Protein AF-A0A8S0QCI9-F1 (afdb_monomer_lite)

Foldseek 3Di:
DDDPVVVVVVVVVVLVVLVVVLVVVVVVVVVVVVVPPPDDVVVVVVSCVVSVVSVVVNVVVVVVVLLVVLPDPDPPQPPDVDLDLVLLVVLLVVLVVCLVVVDPQQPPCSVLSVLLSVLLVLLSVLCVVVVVDSVLSSLSNSLSVVSVCQVVVSDHNVSCVSNSVVSSVSSVVSSVVSVVVVVVVVVVVVD

Sequence (191 aa):
MPLQTTTEVEETAKAMADIKALVHEIGSFLVFTKNDQVPESGIVDLALSKLLPKFELLKSRIKEHCITVSKMPIDMARKTGVVSLFIVDIVLVDLMDLINKKSDRILGLNDQIVMLHEELFLLGSSVTSIAMQQELIIKTRDIAFEVEFVFNSFPPIWYLALRLPLLVEKIQHITMAVKEMKNDIDVAGLR

Secondary structure (DSSP, 8-state):
---SHHHHHHHHHHHHHHHHHHHHHHHHHHHHHTTS----HHHHHHHHHHHHHHHHHHHHHHHHHHHHHHHS--------S---SHHHHHHHHHHHHHHHTT-GGGTT-HHHHHHHHHHHHHHHHHHHTTTT-HHHHHHHHHHHHHHHHHHHT---HHHHHHHHHHHHHHHHHHHHHHHHHHHHHHHHTT-

Organism: NCBI:txid158383

Radius of gyration: 23.28 Å; chains: 1; bounding box: 50×28×80 Å

pLDDT: mean 75.89, std 14.64, range [35.12, 96.56]

Structure (mmCIF, N/CA/C/O backbone):
data_AF-A0A8S0QCI9-F1
#
_entry.id   AF-A0A8S0QCI9-F1
#
loop_
_atom_site.group_PDB
_atom_site.id
_atom_site.type_symbol
_atom_site.label_atom_id
_atom_site.label_alt_id
_atom_site.label_comp_id
_atom_site.label_asym_id
_atom_site.label_entity_id
_atom_site.label_seq_id
_atom_site.pdbx_PDB_ins_code
_atom_site.Cartn_x
_atom_site.Cartn_y
_atom_site.Cartn_z
_atom_site.occupancy
_atom_site.B_iso_or_equiv
_atom_site.auth_seq_id
_atom_site.auth_comp_id
_atom_site.auth_asym_id
_atom_site.auth_atom_id
_atom_site.pdbx_PDB_model_num
ATOM 1 N N . MET A 1 1 ? 26.824 13.853 8.794 1.00 35.12 1 MET A N 1
ATOM 2 C CA . MET A 1 1 ? 25.974 14.499 9.816 1.00 35.12 1 MET A CA 1
ATOM 3 C C . MET A 1 1 ? 24.809 13.570 10.135 1.00 35.12 1 MET A C 1
ATOM 5 O O . MET A 1 1 ? 23.996 13.379 9.242 1.00 35.12 1 MET A O 1
ATOM 9 N N . PRO A 1 2 ? 24.729 12.965 11.333 1.00 39.69 2 PRO A N 1
ATOM 10 C CA . PRO A 1 2 ? 23.517 12.291 11.791 1.00 39.69 2 PRO A CA 1
ATOM 11 C C . PRO A 1 2 ? 23.028 12.916 13.109 1.00 39.69 2 PRO A C 1
ATOM 13 O O . PRO A 1 2 ? 23.697 12.813 14.132 1.00 39.69 2 PRO A O 1
ATOM 16 N N . LEU A 1 3 ? 21.884 13.599 13.081 1.00 41.25 3 LEU A N 1
ATOM 17 C CA . LEU A 1 3 ? 21.232 14.148 14.285 1.00 41.25 3 LEU A CA 1
ATOM 18 C C . LEU A 1 3 ? 19.697 14.007 14.252 1.00 41.25 3 LEU A C 1
ATOM 20 O O . LEU A 1 3 ? 19.031 14.468 15.168 1.00 41.25 3 LEU A O 1
ATOM 24 N N . GLN A 1 4 ? 19.134 13.357 13.223 1.00 48.28 4 GLN A N 1
ATOM 25 C CA . GLN A 1 4 ? 17.681 13.189 13.056 1.00 48.28 4 GLN A CA 1
ATOM 26 C C . GLN A 1 4 ? 17.131 11.862 13.612 1.00 48.28 4 GLN A C 1
ATOM 28 O O . GLN A 1 4 ? 15.950 11.781 13.920 1.00 48.28 4 GLN A O 1
ATOM 33 N N . THR A 1 5 ? 17.963 10.836 13.818 1.00 48.41 5 THR A N 1
ATOM 34 C CA . THR A 1 5 ? 17.519 9.497 14.260 1.00 48.41 5 THR A CA 1
ATOM 35 C C . THR A 1 5 ? 17.177 9.393 15.748 1.00 48.41 5 THR A C 1
ATOM 37 O O . THR A 1 5 ? 16.450 8.488 16.146 1.00 48.41 5 THR A O 1
ATOM 40 N N . THR A 1 6 ? 17.684 10.290 16.593 1.00 53.78 6 THR A N 1
ATOM 41 C CA . THR A 1 6 ? 17.445 10.256 18.047 1.00 53.78 6 THR A CA 1
ATOM 42 C C . THR A 1 6 ? 16.045 10.728 18.430 1.00 53.78 6 THR A C 1
ATOM 44 O O . THR A 1 6 ? 15.453 10.183 19.356 1.00 53.78 6 THR A O 1
ATOM 47 N N . THR A 1 7 ? 15.495 11.692 17.694 1.00 56.81 7 THR A N 1
ATOM 48 C CA . THR A 1 7 ? 14.231 12.357 18.037 1.00 56.81 7 THR A CA 1
ATOM 49 C C . THR A 1 7 ? 13.017 11.480 17.720 1.00 56.81 7 THR A C 1
ATOM 51 O O . THR A 1 7 ? 12.094 11.387 18.521 1.00 56.81 7 THR A O 1
ATOM 54 N N . GLU A 1 8 ? 13.047 10.750 16.603 1.00 54.22 8 GLU A N 1
ATOM 55 C CA . GLU A 1 8 ? 11.952 9.858 16.189 1.00 54.22 8 GLU A CA 1
ATOM 56 C C . GLU A 1 8 ? 11.805 8.639 17.109 1.00 54.22 8 GLU A C 1
ATOM 58 O O . GLU A 1 8 ? 10.692 8.219 17.440 1.00 54.22 8 GLU A O 1
ATOM 63 N N . VAL A 1 9 ? 12.927 8.081 17.574 1.00 62.25 9 VAL A N 1
ATOM 64 C CA . VAL A 1 9 ? 12.930 6.968 18.536 1.00 62.25 9 VAL A CA 1
ATOM 65 C C . VAL A 1 9 ? 12.365 7.424 19.883 1.00 62.25 9 VAL A C 1
ATOM 67 O O . VAL A 1 9 ? 11.583 6.697 20.497 1.00 62.25 9 VAL A O 1
ATOM 70 N N . GLU A 1 10 ? 12.699 8.642 20.317 1.00 62.28 10 GLU A N 1
ATOM 71 C CA . GLU A 1 10 ? 12.149 9.253 21.532 1.00 62.28 10 GLU A CA 1
ATOM 72 C C . GLU A 1 10 ? 10.642 9.512 21.430 1.00 62.28 10 GLU A C 1
ATOM 74 O O . GLU A 1 10 ? 9.892 9.179 22.351 1.00 62.28 10 GLU A O 1
ATOM 79 N N . GLU A 1 11 ? 10.172 10.050 20.304 1.00 60.59 11 GLU A N 1
ATOM 80 C CA . GLU A 1 11 ? 8.747 10.305 20.070 1.00 60.59 11 GLU A CA 1
ATOM 81 C C . GLU A 1 11 ? 7.933 9.008 20.025 1.00 60.59 11 GLU A C 1
ATOM 83 O O . GLU A 1 11 ? 6.859 8.919 20.628 1.00 60.59 11 GLU A O 1
ATOM 88 N N . THR A 1 12 ? 8.476 7.968 19.391 1.00 57.19 12 THR A N 1
ATOM 89 C CA . THR A 1 12 ? 7.843 6.645 19.320 1.00 57.19 12 THR A CA 1
ATOM 90 C C . THR A 1 12 ? 7.802 5.976 20.697 1.00 57.19 12 THR A C 1
ATOM 92 O O . THR A 1 12 ? 6.779 5.410 21.090 1.00 57.19 12 THR A O 1
ATOM 95 N N . ALA A 1 13 ? 8.882 6.082 21.478 1.00 67.12 13 ALA A N 1
ATOM 96 C CA . ALA A 1 13 ? 8.936 5.570 22.846 1.00 67.12 13 ALA A CA 1
ATOM 97 C C . ALA A 1 13 ? 7.929 6.284 23.760 1.00 67.12 13 ALA A C 1
ATOM 99 O O . ALA A 1 13 ? 7.245 5.636 24.558 1.00 67.12 13 ALA A O 1
ATOM 100 N N . LYS A 1 14 ? 7.787 7.603 23.602 1.00 70.75 14 LYS A N 1
ATOM 101 C CA . LYS A 1 14 ? 6.806 8.412 24.328 1.00 70.75 14 LYS A CA 1
ATOM 102 C C . LYS A 1 14 ? 5.371 8.032 23.962 1.00 70.75 14 LYS A C 1
ATOM 104 O O . LYS A 1 14 ? 4.563 7.802 24.856 1.00 70.75 14 LYS A O 1
ATOM 109 N N . ALA A 1 15 ? 5.065 7.880 22.673 1.00 62.25 15 ALA A N 1
ATOM 110 C CA . ALA A 1 15 ? 3.749 7.430 22.223 1.00 62.25 15 ALA A CA 1
ATOM 111 C C . ALA A 1 15 ? 3.408 6.026 22.759 1.00 62.25 15 ALA A C 1
ATOM 113 O O . ALA A 1 15 ? 2.296 5.790 23.230 1.00 62.25 15 ALA A O 1
ATOM 114 N N . MET A 1 16 ? 4.377 5.105 22.763 1.00 67.31 16 MET A N 1
ATOM 115 C CA . MET A 1 16 ? 4.212 3.759 23.320 1.00 67.31 16 MET A CA 1
ATOM 116 C C . MET A 1 16 ? 3.970 3.784 24.841 1.00 67.31 16 MET A C 1
ATOM 118 O O . MET A 1 16 ? 3.180 2.989 25.356 1.00 67.31 16 MET A O 1
ATOM 122 N N . ALA A 1 17 ? 4.630 4.688 25.570 1.00 72.62 17 ALA A N 1
ATOM 123 C CA . ALA A 1 17 ? 4.415 4.879 27.003 1.00 72.62 17 ALA A CA 1
ATOM 124 C C . ALA A 1 17 ? 3.011 5.433 27.301 1.00 72.62 17 ALA A C 1
ATOM 126 O O . ALA A 1 17 ? 2.322 4.895 28.170 1.00 72.62 17 ALA A O 1
ATOM 127 N N . ASP A 1 18 ? 2.558 6.427 26.530 1.00 68.50 18 ASP A N 1
ATOM 128 C CA . ASP A 1 18 ? 1.206 6.993 26.627 1.00 68.50 18 ASP A CA 1
ATOM 129 C C . ASP A 1 18 ? 0.133 5.918 26.357 1.00 68.50 18 ASP A C 1
ATOM 131 O O . ASP A 1 18 ? -0.846 5.806 27.098 1.00 68.50 18 ASP A O 1
ATOM 135 N N . ILE A 1 19 ? 0.345 5.061 25.347 1.00 68.50 19 ILE A N 1
ATOM 136 C CA . ILE A 1 19 ? -0.546 3.931 25.033 1.00 68.50 19 ILE A CA 1
ATOM 137 C C . ILE A 1 19 ? -0.591 2.928 26.190 1.00 68.50 19 ILE A C 1
ATOM 139 O O . ILE A 1 19 ? -1.675 2.517 26.604 1.00 68.50 19 ILE A O 1
ATOM 143 N N . LYS A 1 20 ? 0.566 2.537 26.743 1.00 67.81 20 LYS A N 1
ATOM 144 C CA . LYS A 1 20 ? 0.629 1.598 27.877 1.00 67.81 20 LYS A CA 1
ATOM 145 C C . LYS A 1 20 ? -0.086 2.140 29.112 1.00 67.81 20 LYS A C 1
ATOM 147 O O . LYS A 1 20 ? -0.806 1.386 29.766 1.00 67.81 20 LYS A O 1
ATOM 152 N N . ALA A 1 21 ? 0.086 3.425 29.415 1.00 73.25 21 ALA A N 1
ATOM 153 C CA . ALA A 1 21 ? -0.592 4.075 30.530 1.00 73.25 21 ALA A CA 1
ATOM 154 C C . ALA A 1 21 ? -2.117 4.066 30.343 1.00 73.25 21 ALA A C 1
ATOM 156 O O . ALA A 1 21 ? -2.847 3.715 31.270 1.00 73.25 21 ALA A O 1
ATOM 157 N N . LEU A 1 22 ? -2.595 4.363 29.130 1.00 67.94 22 LEU A N 1
ATOM 158 C CA . LEU A 1 22 ? -4.022 4.344 28.816 1.00 67.94 22 LEU A CA 1
ATOM 159 C C . LEU A 1 22 ? -4.612 2.928 28.908 1.00 67.94 22 LEU A C 1
ATOM 161 O O . LEU A 1 22 ? -5.661 2.740 29.515 1.00 67.94 22 LEU A O 1
ATOM 165 N N . VAL A 1 23 ? -3.930 1.917 28.358 1.00 69.75 23 VAL A N 1
ATOM 166 C CA . VAL A 1 23 ? -4.363 0.509 28.439 1.00 69.75 23 VAL A CA 1
ATOM 167 C C . VAL A 1 23 ? -4.453 0.042 29.890 1.00 69.75 23 VAL A C 1
ATOM 169 O O . VAL A 1 23 ? -5.400 -0.654 30.252 1.00 69.75 23 VAL A O 1
ATOM 172 N N . HIS A 1 24 ? -3.508 0.452 30.736 1.00 72.25 24 HIS A N 1
ATOM 173 C CA . HIS A 1 24 ? -3.545 0.156 32.165 1.00 72.25 24 HIS A CA 1
ATOM 174 C C . HIS A 1 24 ? -4.733 0.837 32.872 1.00 72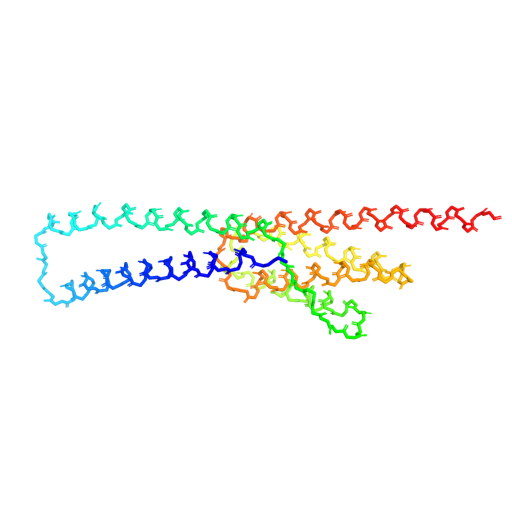.25 24 HIS A C 1
ATOM 176 O O . HIS A 1 24 ? -5.408 0.203 33.681 1.00 72.25 24 HIS A O 1
ATOM 182 N N . GLU A 1 25 ? -5.025 2.102 32.551 1.00 68.88 25 GLU A N 1
ATOM 183 C CA . GLU A 1 25 ? -6.178 2.848 33.088 1.00 68.88 25 GLU A CA 1
ATOM 184 C C . GLU A 1 25 ? -7.519 2.215 32.665 1.00 68.88 25 GLU A C 1
ATOM 186 O O . GLU A 1 25 ? -8.426 2.062 33.480 1.00 68.88 25 GLU A O 1
ATOM 191 N N . ILE A 1 26 ? -7.629 1.762 31.413 1.00 65.06 26 ILE A N 1
ATOM 192 C CA . ILE A 1 26 ? -8.810 1.044 30.904 1.00 65.06 26 ILE A CA 1
ATOM 193 C C . ILE A 1 26 ? -8.939 -0.331 31.566 1.00 65.06 26 ILE A C 1
ATOM 195 O O . ILE A 1 26 ? -10.030 -0.736 31.967 1.00 65.06 26 ILE A O 1
ATOM 199 N N . GLY A 1 27 ? -7.826 -1.057 31.686 1.00 62.56 27 GLY A N 1
ATOM 200 C CA . GLY A 1 27 ? -7.786 -2.372 32.315 1.00 62.56 27 GLY A CA 1
ATOM 201 C C . GLY A 1 27 ? -8.226 -2.321 33.776 1.00 62.56 27 GLY A C 1
ATOM 202 O O . GLY A 1 27 ? -9.010 -3.166 34.201 1.00 62.56 27 GLY A O 1
ATOM 203 N N . SER A 1 28 ? -7.798 -1.304 34.532 1.00 63.22 28 SER A N 1
ATOM 204 C CA . SER A 1 28 ? -8.229 -1.135 35.925 1.00 63.22 28 SER A CA 1
ATOM 205 C C . SER A 1 28 ? -9.724 -0.816 36.033 1.00 63.22 28 SER A C 1
ATOM 207 O O . SER A 1 28 ? -10.398 -1.363 36.904 1.00 63.22 28 SER A O 1
ATOM 209 N N . PHE A 1 29 ? -10.265 -0.021 35.103 1.00 59.47 29 PHE A N 1
ATOM 210 C CA . PHE A 1 29 ? -11.694 0.281 35.025 1.00 59.47 29 PHE A CA 1
ATOM 211 C C . PHE A 1 29 ? -12.542 -0.967 34.722 1.00 59.47 29 PHE A C 1
ATOM 213 O O . PHE A 1 29 ? -13.554 -1.202 35.379 1.00 59.47 29 PHE A O 1
ATOM 220 N N . LEU A 1 30 ? -12.103 -1.815 33.785 1.00 57.88 30 LEU A N 1
ATOM 221 C CA . LEU A 1 30 ? -12.788 -3.066 33.422 1.00 57.88 30 LEU A CA 1
ATOM 222 C C . LEU A 1 30 ? -12.700 -4.145 34.513 1.00 57.88 30 LEU A C 1
ATOM 224 O O . LEU A 1 30 ? -13.614 -4.951 34.668 1.00 57.88 30 LEU A O 1
ATOM 228 N N . VAL A 1 31 ? -11.610 -4.179 35.285 1.00 56.75 31 VAL A N 1
ATOM 229 C CA . VAL A 1 31 ? -11.503 -5.062 36.459 1.00 56.75 31 VAL A CA 1
ATOM 230 C C . VAL A 1 31 ? -12.468 -4.613 37.562 1.00 56.75 31 VAL A C 1
ATOM 232 O O . VAL A 1 31 ? -13.029 -5.459 38.256 1.00 56.75 31 VAL A O 1
ATOM 235 N N . PHE A 1 32 ? -12.723 -3.306 37.684 1.00 49.62 32 PHE A N 1
ATOM 236 C CA . PHE A 1 32 ? -13.661 -2.748 38.660 1.00 49.62 32 PHE A CA 1
ATOM 237 C C . PHE A 1 32 ? -15.118 -3.150 38.377 1.00 49.62 32 PHE A C 1
ATOM 239 O O . PHE A 1 32 ? -15.859 -3.462 39.305 1.00 49.62 32 PHE A O 1
ATOM 246 N N . THR A 1 33 ? -15.521 -3.226 37.104 1.00 51.88 33 THR A N 1
ATOM 247 C CA . THR A 1 33 ? -16.886 -3.625 36.709 1.00 51.88 33 THR A CA 1
ATOM 248 C C . THR A 1 33 ? -17.149 -5.130 36.814 1.00 51.88 33 THR A C 1
ATOM 250 O O . THR A 1 33 ? -18.305 -5.542 36.819 1.00 51.88 33 THR A O 1
ATOM 253 N N . LYS A 1 34 ? -16.101 -5.962 36.918 1.00 48.81 34 LYS A N 1
ATOM 254 C CA . LYS A 1 34 ? -16.208 -7.430 37.004 1.00 48.81 34 LYS A CA 1
ATOM 255 C C . LYS A 1 34 ? -16.544 -7.947 38.413 1.00 48.81 34 LYS A C 1
ATOM 257 O O . LYS A 1 34 ? -16.972 -9.086 38.544 1.00 48.81 34 LYS A O 1
ATOM 262 N N . ASN A 1 35 ? -16.361 -7.134 39.456 1.00 54.25 35 ASN A N 1
ATOM 263 C CA . ASN A 1 35 ? -16.594 -7.522 40.856 1.00 54.25 35 ASN A CA 1
ATOM 264 C C . ASN A 1 35 ? -18.019 -7.198 41.367 1.00 54.25 35 ASN A C 1
ATOM 266 O O . ASN A 1 35 ? -18.197 -6.969 42.561 1.00 54.25 35 ASN A O 1
ATOM 270 N N . ASP A 1 36 ? -19.025 -7.167 40.484 1.00 47.66 36 ASP A N 1
ATOM 271 C CA . ASP A 1 36 ? -20.470 -7.046 40.783 1.00 47.66 36 ASP A CA 1
ATOM 272 C C . ASP A 1 36 ? -20.941 -5.845 41.634 1.00 47.66 36 ASP A C 1
ATOM 274 O O . ASP A 1 36 ? -22.134 -5.704 41.910 1.00 47.66 36 ASP A O 1
ATOM 278 N N . GLN A 1 37 ? -20.067 -4.906 41.994 1.00 53.03 37 GLN A N 1
ATOM 279 C CA . GLN A 1 37 ? -20.490 -3.607 42.511 1.00 53.03 37 GLN A CA 1
ATOM 280 C C . GLN A 1 37 ? -20.796 -2.695 41.328 1.00 53.03 37 GLN A C 1
ATOM 282 O O . GLN A 1 37 ? -19.900 -2.046 40.794 1.00 53.03 37 GLN A O 1
ATOM 287 N N . VAL A 1 38 ? -22.063 -2.668 40.904 1.00 51.62 38 VAL A N 1
ATOM 288 C CA . VAL A 1 38 ? -22.565 -1.660 39.960 1.00 51.62 38 VAL A CA 1
ATOM 289 C C . VAL A 1 38 ? -22.270 -0.289 40.578 1.00 51.62 38 VAL A C 1
ATOM 291 O O . VAL A 1 38 ? -22.883 0.051 41.593 1.00 51.62 38 VAL A O 1
ATOM 294 N N . PRO A 1 39 ? -21.319 0.494 40.041 1.00 54.41 39 PRO A N 1
ATOM 295 C CA . PRO A 1 39 ? -21.073 1.827 40.561 1.00 54.41 39 PRO A CA 1
ATOM 296 C C . PRO A 1 39 ? -22.325 2.661 40.278 1.00 54.41 39 PRO A C 1
ATOM 298 O O . PRO A 1 39 ? -22.977 2.451 39.252 1.00 54.41 39 PRO A O 1
ATOM 301 N N . GLU A 1 40 ? -22.672 3.604 41.158 1.00 60.03 40 GLU A N 1
ATOM 302 C CA . GLU A 1 40 ? -23.715 4.595 40.859 1.00 60.03 40 GLU A CA 1
ATOM 303 C C . GLU A 1 40 ? -23.499 5.134 39.436 1.00 60.03 40 GLU A C 1
ATOM 305 O O . GLU A 1 40 ? -22.362 5.470 39.088 1.00 60.03 40 GLU A O 1
ATOM 310 N N . SER A 1 41 ? -24.548 5.178 38.598 1.00 57.81 41 SER A N 1
ATOM 311 C CA . SER A 1 41 ? -24.393 5.422 37.147 1.00 57.81 41 SER A CA 1
ATOM 312 C C . SER A 1 41 ? -23.554 6.673 36.849 1.00 57.81 41 SER A C 1
ATOM 314 O O . SER A 1 41 ? -22.753 6.672 35.919 1.00 57.81 41 SER A O 1
ATOM 316 N N . GLY A 1 42 ? -23.624 7.686 37.722 1.00 61.25 42 GLY A N 1
ATOM 317 C CA . GLY A 1 42 ? -22.829 8.908 37.629 1.00 61.25 42 GLY A CA 1
ATOM 318 C C . GLY A 1 42 ? -21.307 8.712 37.689 1.00 61.25 42 GLY A C 1
ATOM 319 O O . GLY A 1 42 ? -20.584 9.490 37.074 1.00 61.25 42 GLY A O 1
ATOM 320 N N . ILE A 1 43 ? -20.786 7.684 38.369 1.00 64.62 43 ILE A N 1
ATOM 321 C CA . ILE A 1 43 ? -19.339 7.400 38.430 1.00 64.62 43 ILE A CA 1
ATOM 322 C C . ILE A 1 43 ? -18.861 6.783 37.113 1.00 64.62 43 ILE A C 1
ATOM 324 O O . ILE A 1 43 ? -17.801 7.157 36.605 1.00 64.62 43 ILE A O 1
ATOM 328 N N . VAL A 1 44 ? -19.653 5.873 36.538 1.00 62.25 44 VAL A N 1
ATOM 329 C CA . VAL A 1 44 ? -19.371 5.256 35.232 1.00 62.25 44 VAL A CA 1
ATOM 330 C C . VAL A 1 44 ? -19.455 6.304 34.126 1.00 62.25 44 VAL A C 1
ATOM 332 O O . VAL A 1 44 ? -18.521 6.420 33.336 1.00 62.25 44 VAL A O 1
ATOM 335 N N . ASP A 1 45 ? -20.501 7.130 34.120 1.00 69.44 45 ASP A N 1
ATOM 336 C CA . ASP A 1 45 ? -20.679 8.208 33.143 1.00 69.44 45 ASP A CA 1
ATOM 337 C C . ASP A 1 45 ? -19.560 9.262 33.248 1.00 69.44 45 ASP A C 1
ATOM 339 O O . ASP A 1 45 ? -19.026 9.741 32.241 1.00 69.44 45 ASP A O 1
ATOM 343 N N . LEU A 1 46 ? -19.117 9.586 34.468 1.00 71.44 46 LEU A N 1
ATOM 344 C CA . LEU A 1 46 ? -17.988 10.490 34.694 1.00 71.44 46 LEU A CA 1
ATOM 345 C C . LEU A 1 46 ? -16.650 9.881 34.241 1.00 71.44 46 LEU A C 1
ATOM 347 O O . LEU A 1 46 ? -15.794 10.587 33.709 1.00 71.44 46 LEU A O 1
ATOM 351 N N . ALA A 1 47 ? -16.441 8.582 34.444 1.00 67.44 47 ALA A N 1
ATOM 352 C CA . ALA A 1 47 ? -15.239 7.899 33.977 1.00 67.44 47 ALA A CA 1
ATOM 353 C C . ALA A 1 47 ? -15.214 7.790 32.445 1.00 67.44 47 ALA A C 1
ATOM 355 O O . ALA A 1 47 ? -14.203 8.118 31.824 1.00 67.44 47 ALA A O 1
ATOM 356 N N . LEU A 1 48 ? -16.338 7.421 31.823 1.00 71.25 48 LEU A N 1
ATOM 357 C CA . LEU A 1 48 ? -16.482 7.356 30.369 1.00 71.25 48 LEU A CA 1
ATOM 358 C C . LEU A 1 48 ? -16.308 8.732 29.723 1.00 71.25 48 LEU A C 1
ATOM 360 O O . LEU A 1 48 ? -15.570 8.846 28.747 1.00 71.25 48 LEU A O 1
ATOM 364 N N . SER A 1 49 ? -16.892 9.789 30.292 1.00 78.19 49 SER A N 1
ATOM 365 C CA . SER A 1 49 ? -16.712 11.161 29.789 1.00 78.19 49 SER A CA 1
ATOM 366 C C . SER A 1 49 ? -15.274 11.672 29.910 1.00 78.19 49 SER A C 1
ATOM 368 O O . SER A 1 49 ? -14.865 12.518 29.118 1.00 78.19 49 SER A O 1
ATOM 370 N N . LYS A 1 50 ? -14.471 11.135 30.840 1.00 77.44 50 LYS A N 1
ATOM 371 C CA . LYS A 1 50 ? -13.023 11.400 30.923 1.00 77.44 50 LYS A CA 1
ATOM 372 C C . LYS A 1 50 ? -12.202 10.534 29.967 1.00 77.44 50 LYS A C 1
ATOM 374 O O . LYS A 1 50 ? -11.170 10.987 29.474 1.00 77.44 50 LYS A O 1
ATOM 379 N N . LEU A 1 51 ? -12.632 9.300 29.714 1.00 76.00 51 LEU A N 1
ATOM 380 C CA . LEU A 1 51 ? -11.906 8.334 28.892 1.00 76.00 51 LEU A CA 1
ATOM 381 C C . LEU A 1 51 ? -12.115 8.570 27.388 1.00 76.00 51 LEU A C 1
ATOM 383 O O . LEU A 1 51 ? -11.155 8.478 26.623 1.00 76.00 51 LEU A O 1
ATOM 387 N N . LEU A 1 52 ? -13.332 8.924 26.963 1.00 80.00 52 LEU A N 1
ATOM 388 C CA . LEU A 1 52 ? -13.666 9.161 25.553 1.00 80.00 52 LEU A CA 1
ATOM 389 C C . LEU A 1 52 ? -12.752 10.217 24.899 1.00 80.00 52 LEU A C 1
ATOM 391 O O . LEU A 1 52 ? -12.171 9.930 23.853 1.00 80.00 52 LEU A O 1
ATOM 395 N N . PRO A 1 53 ? -12.534 11.403 25.509 1.00 83.00 53 PRO A N 1
ATOM 396 C CA . PRO A 1 53 ? -11.660 12.423 24.934 1.00 83.00 53 PRO A CA 1
ATOM 397 C C . PRO A 1 53 ? -10.199 11.974 24.847 1.00 83.00 53 PRO A C 1
ATOM 399 O O . PRO A 1 53 ? -9.507 12.332 23.897 1.00 83.00 53 PRO A O 1
ATOM 402 N N . LYS A 1 54 ? -9.721 11.163 25.806 1.00 79.12 54 LYS A N 1
ATOM 403 C CA . LYS A 1 54 ? -8.369 10.579 25.763 1.00 79.12 54 LYS A CA 1
ATOM 404 C C . LYS A 1 54 ? -8.228 9.591 24.604 1.00 79.12 54 LYS A C 1
ATOM 406 O O . LYS A 1 54 ? -7.195 9.586 23.940 1.00 79.12 54 LYS A O 1
ATOM 411 N N . PHE A 1 55 ? -9.262 8.793 24.331 1.00 76.75 55 PHE A N 1
ATOM 412 C CA . PHE A 1 55 ? -9.299 7.903 23.170 1.00 76.75 55 PHE A CA 1
ATOM 413 C C . PHE A 1 55 ? -9.298 8.672 21.851 1.00 76.75 55 PHE A C 1
ATOM 415 O O . PHE A 1 55 ? -8.540 8.320 20.950 1.00 76.75 55 PHE A O 1
ATOM 422 N N . GLU A 1 56 ? -10.096 9.734 21.738 1.00 82.69 56 GLU A N 1
ATOM 423 C CA . GLU A 1 56 ? -10.108 10.571 20.534 1.00 82.69 56 GLU A CA 1
ATOM 424 C C . GLU A 1 56 ? -8.773 11.302 20.335 1.00 82.69 56 GLU A C 1
ATOM 426 O O . GLU A 1 56 ? -8.273 11.367 19.212 1.00 82.69 56 GLU A O 1
ATOM 431 N N . LEU A 1 57 ? -8.131 11.764 21.415 1.00 82.81 57 LEU A N 1
ATOM 432 C CA . LEU A 1 57 ? -6.778 12.325 21.363 1.00 82.81 57 LEU A CA 1
ATOM 433 C C . LEU A 1 57 ? -5.737 11.282 20.937 1.00 82.81 57 LEU A C 1
ATOM 435 O O . LEU A 1 57 ? -4.846 11.576 20.144 1.00 82.81 57 LEU A O 1
ATOM 439 N N . LEU A 1 58 ? -5.826 10.055 21.450 1.00 75.75 58 LEU A N 1
ATOM 440 C CA . LEU A 1 58 ? -4.921 8.985 21.042 1.00 75.75 58 LEU A CA 1
ATOM 441 C C . LEU A 1 58 ? -5.120 8.648 19.560 1.00 75.75 58 LEU A C 1
ATOM 443 O O . LEU A 1 58 ? -4.153 8.543 18.808 1.00 75.75 58 LEU A O 1
ATOM 447 N N . LYS A 1 59 ? -6.374 8.530 19.123 1.00 75.94 59 LYS A N 1
ATOM 448 C CA . LYS A 1 59 ? -6.738 8.282 17.729 1.00 75.94 59 LYS A CA 1
ATOM 449 C C . LYS A 1 59 ? -6.228 9.391 16.810 1.00 75.94 59 LYS A C 1
ATOM 451 O O . LYS A 1 59 ? -5.712 9.079 15.738 1.00 75.94 59 LYS A O 1
ATOM 456 N N . SER A 1 60 ? -6.324 10.660 17.214 1.00 79.69 60 SER A N 1
ATOM 457 C CA . SER A 1 60 ? -5.803 11.780 16.425 1.00 79.69 60 SER A CA 1
ATOM 458 C C . SER A 1 60 ? -4.278 11.758 16.336 1.00 79.69 60 SER A C 1
ATOM 460 O O . SER A 1 60 ? -3.755 11.874 15.232 1.00 79.69 60 SER A O 1
ATOM 462 N N . ARG A 1 61 ? -3.569 11.496 17.442 1.00 76.94 61 ARG A N 1
ATOM 463 C CA . ARG A 1 61 ? -2.102 11.360 17.454 1.00 76.94 61 ARG A CA 1
ATOM 464 C C . ARG A 1 61 ? -1.611 10.192 16.607 1.00 76.94 61 ARG A C 1
ATOM 466 O O . ARG A 1 61 ? -0.658 10.345 15.854 1.00 76.94 61 ARG A O 1
ATOM 473 N N . ILE A 1 62 ? -2.271 9.036 16.693 1.00 73.06 62 ILE A N 1
ATOM 474 C CA . ILE A 1 62 ? -1.956 7.878 15.846 1.00 73.06 62 ILE A CA 1
ATOM 475 C C . ILE A 1 62 ? -2.193 8.231 14.372 1.00 73.06 62 ILE A C 1
ATOM 477 O O . ILE A 1 62 ? -1.350 7.938 13.526 1.00 73.06 62 ILE A O 1
ATOM 481 N N . LYS A 1 63 ? -3.317 8.888 14.054 1.00 74.69 63 LYS A N 1
ATOM 482 C CA . LYS A 1 63 ? -3.627 9.316 12.685 1.00 74.69 63 LYS A CA 1
ATOM 483 C C . LYS A 1 63 ? -2.578 10.290 12.153 1.00 74.69 63 LYS A C 1
ATOM 485 O O . LYS A 1 63 ? -2.107 10.110 11.036 1.00 74.69 63 LYS A O 1
ATOM 490 N N . GLU A 1 64 ? -2.206 11.292 12.941 1.00 78.25 64 GLU A N 1
ATOM 491 C CA . GLU A 1 64 ? -1.170 12.267 12.600 1.00 78.25 64 GLU A CA 1
ATOM 492 C C . GLU A 1 64 ? 0.182 11.587 12.383 1.00 78.25 64 GLU A C 1
ATOM 494 O O . GLU A 1 64 ? 0.787 11.762 11.328 1.00 78.25 64 GLU A O 1
ATOM 499 N N . HIS A 1 65 ? 0.605 10.729 13.315 1.00 74.00 65 HIS A N 1
ATOM 500 C CA . HIS A 1 65 ? 1.843 9.967 13.197 1.00 74.00 65 HIS A CA 1
ATOM 501 C C . HIS A 1 65 ? 1.868 9.131 11.916 1.00 74.00 65 HIS A C 1
ATOM 503 O O . HIS A 1 65 ? 2.829 9.185 11.159 1.00 74.00 65 HIS A O 1
ATOM 509 N N . CYS A 1 66 ? 0.793 8.413 11.605 1.00 64.19 66 CYS A N 1
ATOM 510 C CA . CYS A 1 66 ? 0.738 7.618 10.386 1.00 64.19 66 CYS A CA 1
ATOM 511 C C . CYS A 1 66 ? 0.631 8.452 9.107 1.00 64.19 66 CYS A C 1
ATOM 513 O O . CYS A 1 66 ? 1.155 8.014 8.090 1.00 64.19 66 CYS A O 1
ATOM 515 N N . ILE A 1 67 ? 0.012 9.639 9.124 1.00 72.00 67 ILE A N 1
ATOM 516 C CA . ILE A 1 67 ? 0.088 10.582 7.995 1.00 72.00 67 ILE A CA 1
ATOM 517 C C . ILE A 1 67 ? 1.543 11.012 7.787 1.00 72.00 67 ILE A C 1
ATOM 519 O O . ILE A 1 67 ? 2.020 11.024 6.653 1.00 72.00 67 ILE A O 1
ATOM 523 N N . THR A 1 68 ? 2.269 11.316 8.859 1.00 73.31 68 THR A N 1
ATOM 524 C CA . THR A 1 68 ? 3.686 11.690 8.790 1.00 73.31 68 THR A CA 1
ATOM 525 C C . THR A 1 68 ? 4.545 10.535 8.275 1.00 73.31 68 THR A C 1
ATOM 527 O O . THR A 1 68 ? 5.248 10.695 7.281 1.00 73.31 68 THR A O 1
ATOM 530 N N . VAL A 1 69 ? 4.409 9.340 8.856 1.00 65.12 69 VAL A N 1
ATOM 531 C CA . VAL A 1 69 ? 5.123 8.126 8.428 1.00 65.12 69 VAL A CA 1
ATOM 532 C C . VAL A 1 69 ? 4.750 7.729 6.997 1.00 65.12 69 VAL A C 1
ATOM 534 O O . VAL A 1 69 ? 5.611 7.296 6.242 1.00 65.12 69 VAL A O 1
ATOM 537 N N . SER A 1 70 ? 3.499 7.929 6.564 1.00 60.56 70 SER A N 1
ATOM 538 C CA . SER A 1 70 ? 3.083 7.630 5.183 1.00 60.56 70 SER A CA 1
ATOM 539 C C . SER A 1 70 ? 3.821 8.454 4.128 1.00 60.56 70 SER A C 1
ATOM 541 O O . SER A 1 70 ? 3.906 8.018 2.979 1.00 60.56 70 SER A O 1
ATOM 543 N N . LYS A 1 71 ? 4.333 9.626 4.522 1.00 65.19 71 LYS A N 1
ATOM 544 C CA . LYS A 1 71 ? 5.102 10.548 3.682 1.00 65.19 71 LYS A CA 1
ATOM 545 C C . LYS A 1 71 ? 6.608 10.337 3.804 1.00 65.19 71 LYS A C 1
ATOM 547 O O . LYS A 1 71 ? 7.351 10.904 3.006 1.00 65.19 71 LYS A O 1
ATOM 552 N N . MET A 1 72 ? 7.068 9.559 4.784 1.00 63.44 72 MET A N 1
ATOM 553 C CA . MET A 1 72 ? 8.484 9.245 4.899 1.00 63.44 72 MET A CA 1
ATOM 554 C C . MET A 1 72 ? 8.916 8.344 3.736 1.00 63.44 72 MET A C 1
ATOM 556 O O . MET A 1 72 ? 8.191 7.408 3.378 1.00 63.44 72 MET A O 1
ATOM 560 N N . PRO A 1 73 ? 10.092 8.601 3.138 1.00 55.97 73 PRO A N 1
ATOM 561 C CA . PRO A 1 73 ? 10.690 7.661 2.209 1.00 55.97 73 PRO A CA 1
ATOM 562 C C . PRO A 1 73 ? 10.947 6.361 2.966 1.00 55.97 73 PRO A C 1
ATOM 564 O O . PRO A 1 73 ? 11.695 6.349 3.944 1.00 55.97 73 PRO A O 1
ATOM 567 N N . ILE A 1 74 ? 10.319 5.270 2.536 1.00 57.59 74 ILE A N 1
ATOM 568 C CA . ILE A 1 74 ? 10.639 3.964 3.095 1.00 57.59 74 ILE A CA 1
ATOM 569 C C . ILE A 1 74 ? 11.879 3.468 2.355 1.00 57.59 74 ILE A C 1
ATOM 571 O O . ILE A 1 74 ? 11.791 3.060 1.198 1.00 57.59 74 ILE A O 1
ATOM 575 N N . ASP A 1 75 ? 13.041 3.541 3.004 1.00 54.09 75 ASP A N 1
ATOM 576 C CA . ASP A 1 75 ? 14.273 2.944 2.485 1.00 54.09 75 ASP A CA 1
ATOM 577 C C . ASP A 1 75 ? 14.206 1.419 2.656 1.00 54.09 75 ASP A C 1
ATOM 579 O O . ASP A 1 75 ? 14.767 0.832 3.580 1.00 54.09 75 ASP A O 1
ATOM 583 N N . MET A 1 76 ? 13.426 0.773 1.787 1.00 54.94 76 MET A N 1
ATOM 584 C CA . MET A 1 76 ? 13.341 -0.686 1.685 1.00 54.94 76 MET A CA 1
ATOM 585 C C . MET A 1 76 ? 14.270 -1.252 0.624 1.00 54.94 76 MET A C 1
ATOM 587 O O . MET A 1 76 ? 14.061 -2.380 0.176 1.00 54.94 76 MET A O 1
ATOM 591 N N . ALA A 1 77 ? 15.313 -0.513 0.233 1.00 52.81 77 ALA A N 1
ATOM 592 C CA . ALA A 1 77 ? 16.321 -1.019 -0.680 1.00 52.81 77 ALA A CA 1
ATOM 593 C C . ALA A 1 77 ? 17.099 -2.159 -0.003 1.00 52.81 77 ALA A C 1
ATOM 595 O O . ALA A 1 77 ? 18.204 -2.004 0.524 1.00 52.81 77 ALA A O 1
ATOM 596 N N . ARG A 1 78 ? 16.523 -3.364 -0.024 1.00 52.16 78 ARG A N 1
ATOM 597 C CA . ARG A 1 78 ? 17.213 -4.594 0.328 1.00 52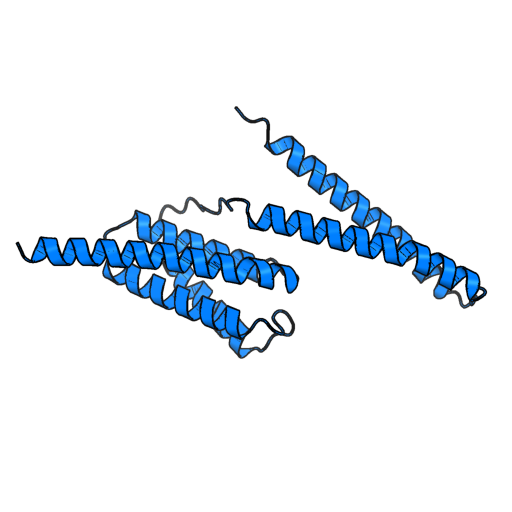.16 78 ARG A CA 1
ATOM 598 C C . ARG A 1 78 ? 18.374 -4.693 -0.657 1.00 52.16 78 ARG A C 1
ATOM 600 O O . ARG A 1 78 ? 18.162 -4.818 -1.864 1.00 52.16 78 ARG A O 1
ATOM 607 N N . LYS A 1 79 ? 19.612 -4.602 -0.157 1.00 53.84 79 LYS A N 1
ATOM 608 C CA . LYS A 1 79 ? 20.837 -4.829 -0.943 1.00 53.84 79 LYS A CA 1
ATOM 609 C C . LYS A 1 79 ? 20.936 -6.310 -1.320 1.00 53.84 79 LYS A C 1
ATOM 611 O O . LYS A 1 79 ? 21.792 -7.035 -0.825 1.00 53.84 79 LYS A O 1
ATOM 616 N N . THR A 1 80 ? 20.023 -6.792 -2.155 1.00 53.12 80 THR A N 1
ATOM 617 C CA . THR A 1 80 ? 20.146 -8.089 -2.812 1.00 53.12 80 THR A CA 1
ATOM 618 C C . THR A 1 80 ? 21.043 -7.900 -4.029 1.00 53.12 80 THR A C 1
ATOM 620 O O . THR A 1 80 ? 20.825 -6.998 -4.833 1.00 53.12 80 THR A O 1
ATOM 623 N N . GLY A 1 81 ? 22.066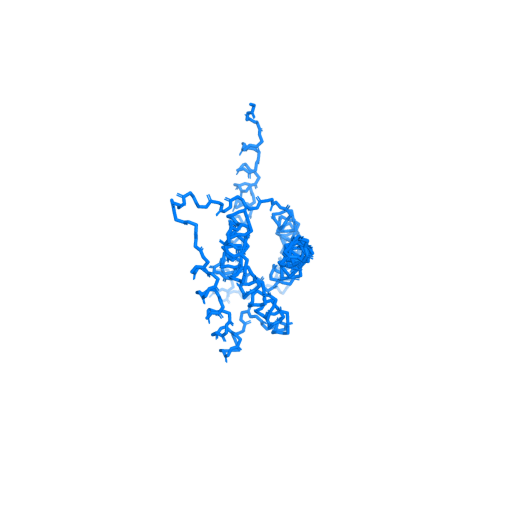 -8.747 -4.177 1.00 55.22 81 GLY A N 1
ATOM 624 C CA . GLY A 1 81 ? 22.979 -8.705 -5.331 1.00 55.22 81 GLY A CA 1
ATOM 625 C C . GLY A 1 81 ? 22.315 -9.062 -6.668 1.00 55.22 81 GLY A C 1
ATOM 626 O O . GLY A 1 81 ? 22.955 -8.974 -7.709 1.00 55.22 81 GLY A O 1
ATOM 627 N N . VAL A 1 82 ? 21.036 -9.455 -6.643 1.00 60.00 82 VAL A N 1
ATOM 628 C CA . VAL A 1 82 ? 20.242 -9.827 -7.814 1.00 60.00 82 VAL A CA 1
ATOM 629 C C . VAL A 1 82 ? 19.142 -8.787 -8.012 1.00 60.00 82 VAL A C 1
ATOM 631 O O . VAL A 1 82 ? 18.271 -8.610 -7.153 1.00 60.00 82 VAL A O 1
ATOM 634 N N . VAL A 1 83 ? 19.201 -8.099 -9.152 1.00 69.31 83 VAL A N 1
ATOM 635 C CA . VAL A 1 83 ? 18.166 -7.179 -9.631 1.00 69.31 83 VAL A CA 1
ATOM 636 C C . VAL A 1 83 ? 17.152 -8.010 -10.417 1.00 69.31 83 VAL A C 1
ATOM 638 O O . VAL A 1 83 ? 17.418 -8.413 -11.543 1.00 69.31 83 VAL A O 1
ATOM 641 N N . SER A 1 84 ? 16.030 -8.349 -9.781 1.00 78.50 84 SER A N 1
ATOM 642 C CA . SER A 1 84 ? 14.977 -9.197 -10.350 1.00 78.50 84 SER A CA 1
ATOM 643 C C . SER A 1 84 ? 13.595 -8.688 -9.945 1.00 78.50 84 SER A C 1
ATOM 645 O O . SER A 1 84 ? 13.424 -8.154 -8.847 1.00 78.50 84 SER A O 1
ATOM 647 N N . LEU A 1 85 ? 12.623 -8.888 -10.837 1.00 84.88 85 LEU A N 1
ATOM 648 C CA . LEU A 1 85 ? 11.213 -8.552 -10.639 1.00 84.88 85 LEU A CA 1
ATOM 649 C C . LEU A 1 85 ? 10.418 -9.654 -9.925 1.00 84.88 85 LEU A C 1
ATOM 651 O O . LEU A 1 85 ? 9.218 -9.492 -9.768 1.00 84.88 85 LEU A O 1
ATOM 655 N N . PHE A 1 86 ? 11.049 -10.735 -9.444 1.00 86.69 86 PHE A N 1
ATOM 656 C CA . PHE A 1 86 ? 10.331 -11.865 -8.824 1.00 86.69 86 PHE A CA 1
ATOM 657 C C . PHE A 1 86 ? 9.369 -11.445 -7.697 1.00 86.69 86 PHE A C 1
ATOM 659 O O . PHE A 1 86 ? 8.340 -12.077 -7.480 1.00 86.69 86 PHE A O 1
ATOM 666 N N . ILE A 1 87 ? 9.709 -10.380 -6.961 1.00 88.75 87 ILE A N 1
ATOM 667 C CA . ILE A 1 87 ? 8.874 -9.863 -5.876 1.00 88.75 87 ILE A CA 1
ATOM 668 C C . ILE A 1 87 ? 7.548 -9.295 -6.397 1.00 88.75 87 ILE A C 1
ATOM 670 O O . ILE A 1 87 ? 6.542 -9.382 -5.705 1.00 88.75 87 ILE A O 1
ATOM 674 N N . VAL A 1 88 ? 7.523 -8.765 -7.623 1.00 91.38 88 VAL A N 1
ATOM 675 C CA . VAL A 1 88 ? 6.299 -8.279 -8.270 1.00 91.38 88 VAL A CA 1
ATOM 676 C C . VAL A 1 88 ? 5.317 -9.434 -8.428 1.00 91.38 88 VAL A C 1
ATOM 678 O O . VAL A 1 88 ? 4.165 -9.301 -8.032 1.00 91.38 88 VAL A O 1
ATOM 681 N N . ASP A 1 89 ? 5.784 -10.584 -8.919 1.00 91.56 89 ASP A N 1
ATOM 682 C CA . ASP A 1 89 ? 4.941 -11.769 -9.107 1.00 91.56 89 ASP A CA 1
ATOM 683 C C . ASP A 1 89 ? 4.374 -12.279 -7.775 1.00 91.56 89 ASP A C 1
ATOM 685 O O . ASP A 1 89 ? 3.187 -12.591 -7.689 1.00 91.56 89 ASP A O 1
ATOM 689 N N . ILE A 1 90 ? 5.197 -12.312 -6.719 1.00 92.00 90 ILE A N 1
ATOM 690 C CA . ILE A 1 90 ? 4.756 -12.700 -5.367 1.00 92.00 90 ILE A CA 1
ATOM 691 C C . ILE A 1 90 ? 3.650 -11.763 -4.875 1.00 92.00 90 ILE A C 1
ATOM 693 O O . ILE A 1 90 ? 2.582 -12.217 -4.472 1.00 92.00 90 ILE A O 1
ATOM 697 N N . VAL A 1 91 ? 3.885 -10.453 -4.950 1.00 93.81 91 VAL A N 1
ATOM 698 C CA . VAL A 1 91 ? 2.937 -9.448 -4.461 1.00 93.81 91 VAL A CA 1
ATOM 699 C C . VAL A 1 91 ? 1.630 -9.486 -5.246 1.00 93.81 91 VAL A C 1
ATOM 701 O O . VAL A 1 91 ? 0.564 -9.342 -4.656 1.00 93.81 91 VAL A O 1
ATOM 704 N N . LEU A 1 92 ? 1.676 -9.714 -6.560 1.00 95.12 92 LEU A N 1
ATOM 705 C CA . LEU A 1 92 ? 0.469 -9.867 -7.374 1.00 95.12 92 LEU A CA 1
ATOM 706 C C . LEU A 1 92 ? -0.367 -11.071 -6.931 1.00 95.12 92 LEU A C 1
ATOM 708 O O . LEU A 1 92 ? -1.582 -10.944 -6.778 1.00 95.12 92 LEU A O 1
ATOM 712 N N . VAL A 1 93 ? 0.276 -12.211 -6.664 1.00 94.00 93 VAL A N 1
ATOM 713 C CA . VAL A 1 93 ? -0.407 -13.398 -6.131 1.00 94.00 93 VAL A CA 1
ATOM 714 C C . VAL A 1 93 ? -1.035 -13.097 -4.770 1.00 94.00 93 VAL A C 1
ATOM 716 O O . VAL A 1 93 ? -2.216 -13.383 -4.576 1.00 94.00 93 VAL A O 1
ATOM 719 N N . ASP A 1 94 ? -0.297 -12.458 -3.861 1.00 91.38 94 ASP A N 1
ATOM 720 C CA . ASP A 1 94 ? -0.789 -12.116 -2.521 1.00 91.38 94 ASP A CA 1
ATOM 721 C C . ASP A 1 94 ? -1.981 -11.147 -2.563 1.00 91.38 94 ASP A C 1
ATOM 723 O O . ASP A 1 94 ? -2.970 -11.327 -1.844 1.00 91.38 94 ASP A O 1
ATOM 727 N N . LEU A 1 95 ? -1.924 -10.132 -3.432 1.00 92.12 95 LEU A N 1
ATOM 728 C CA . LEU A 1 95 ? -3.020 -9.187 -3.645 1.00 92.12 95 LEU A CA 1
ATOM 729 C C . LEU A 1 95 ? -4.254 -9.880 -4.227 1.00 92.12 95 LEU A C 1
ATOM 731 O O . LEU A 1 95 ? -5.368 -9.635 -3.764 1.00 92.12 95 LEU A O 1
ATOM 735 N N . MET A 1 96 ? -4.071 -10.766 -5.207 1.00 92.75 96 MET A N 1
ATOM 736 C CA . MET A 1 96 ? -5.168 -11.521 -5.809 1.00 92.75 96 MET A CA 1
ATOM 737 C C . MET A 1 96 ? -5.843 -12.438 -4.781 1.00 92.75 96 MET A C 1
ATOM 739 O O . MET A 1 96 ? -7.071 -12.496 -4.686 1.00 92.75 96 MET A O 1
ATOM 743 N N . ASP A 1 97 ? -5.048 -13.099 -3.944 1.00 91.00 97 ASP A N 1
ATOM 744 C CA . ASP A 1 97 ? -5.528 -13.891 -2.815 1.00 91.00 97 ASP A CA 1
ATOM 745 C C . ASP A 1 97 ? -6.340 -13.048 -1.826 1.00 91.00 97 ASP A C 1
ATOM 747 O O . ASP A 1 97 ? -7.398 -13.475 -1.351 1.00 91.00 97 ASP A O 1
ATOM 751 N N . LEU A 1 98 ? -5.858 -11.844 -1.515 1.00 88.25 98 LEU A N 1
ATOM 752 C CA . LEU A 1 98 ? -6.516 -10.913 -0.608 1.00 88.25 98 LEU A CA 1
ATOM 753 C C . LEU A 1 98 ? -7.867 -10.427 -1.159 1.00 88.25 98 LEU A C 1
ATOM 755 O O . LEU A 1 98 ? -8.853 -10.414 -0.416 1.00 88.25 98 LEU A O 1
ATOM 759 N N . ILE A 1 99 ? -7.925 -10.092 -2.453 1.00 88.88 99 ILE A N 1
ATOM 760 C CA . ILE A 1 99 ? -9.150 -9.703 -3.171 1.00 88.88 99 ILE A CA 1
ATOM 761 C C . ILE A 1 99 ? -10.175 -10.845 -3.126 1.00 88.88 99 ILE A C 1
ATOM 763 O O . ILE A 1 99 ? -11.335 -10.640 -2.759 1.00 88.88 99 ILE A O 1
ATOM 767 N N . ASN A 1 100 ? -9.743 -12.070 -3.436 1.00 88.19 100 ASN A N 1
ATOM 768 C CA . ASN A 1 100 ? -10.624 -13.236 -3.510 1.00 88.19 100 ASN A CA 1
ATOM 769 C C . ASN A 1 100 ? -11.181 -13.654 -2.145 1.00 88.19 100 ASN A C 1
ATOM 771 O O . ASN A 1 100 ? -12.340 -14.060 -2.044 1.00 88.19 100 ASN A O 1
ATOM 775 N N . LYS A 1 101 ? -10.380 -13.535 -1.080 1.00 85.19 101 LYS A N 1
ATOM 776 C CA . LYS A 1 101 ? -10.783 -13.922 0.281 1.00 85.19 101 LYS A CA 1
ATOM 777 C C . LYS A 1 101 ? -11.796 -12.964 0.916 1.00 85.19 101 LYS A C 1
ATOM 779 O O . LYS A 1 101 ? -12.325 -13.306 1.969 1.00 85.19 101 LYS A O 1
ATOM 784 N N . LYS A 1 102 ? -12.069 -11.793 0.313 1.00 70.12 102 LYS A N 1
ATOM 785 C CA . LYS A 1 102 ? -12.967 -10.747 0.854 1.00 70.12 102 LYS A CA 1
ATOM 786 C C . LYS A 1 102 ? -12.738 -10.506 2.351 1.00 70.12 102 LYS A C 1
ATOM 788 O O . LYS A 1 102 ? -13.667 -10.520 3.150 1.00 70.12 102 LYS A O 1
ATOM 793 N N . SER A 1 103 ? -11.471 -10.346 2.724 1.00 73.44 103 SER A N 1
ATOM 794 C CA . SER A 1 103 ? -11.065 -10.210 4.121 1.00 73.44 103 SER A CA 1
ATOM 795 C C . SER A 1 103 ? -11.684 -8.964 4.758 1.00 73.44 103 SER A C 1
ATOM 797 O O . SER A 1 103 ? -11.559 -7.866 4.215 1.00 73.44 103 SER A O 1
ATOM 799 N N . ASP A 1 104 ? -12.249 -9.098 5.962 1.00 76.38 104 ASP A N 1
ATOM 800 C CA . ASP A 1 104 ? -12.753 -7.958 6.748 1.00 76.38 104 ASP A CA 1
ATOM 801 C C . ASP A 1 104 ? -11.669 -6.894 7.002 1.00 76.38 104 ASP A C 1
ATOM 803 O O . ASP A 1 104 ? -11.967 -5.728 7.258 1.00 76.38 104 ASP A O 1
ATOM 807 N N . ARG A 1 105 ? -10.387 -7.271 6.878 1.00 71.56 105 ARG A N 1
ATOM 808 C CA . ARG A 1 105 ? -9.231 -6.371 7.008 1.00 71.56 105 ARG A CA 1
ATOM 809 C C . ARG A 1 105 ? -9.171 -5.275 5.944 1.00 71.56 105 ARG A C 1
ATOM 811 O O . ARG A 1 105 ? -8.451 -4.303 6.142 1.00 71.56 105 ARG A O 1
ATOM 818 N N . ILE A 1 106 ? -9.883 -5.437 4.831 1.00 78.38 106 ILE A N 1
ATOM 819 C CA . ILE A 1 106 ? -9.870 -4.503 3.697 1.00 78.38 106 ILE A CA 1
ATOM 820 C C . ILE A 1 106 ? -11.270 -4.015 3.319 1.00 78.38 106 ILE A C 1
ATOM 822 O O . ILE A 1 106 ? -11.490 -3.520 2.212 1.00 78.38 106 ILE A O 1
ATOM 826 N N . LEU A 1 107 ? -12.229 -4.156 4.237 1.00 82.06 107 LEU A N 1
ATOM 827 C CA . LEU A 1 107 ? -13.615 -3.782 3.999 1.00 82.06 107 LEU A CA 1
ATOM 828 C C . LEU A 1 107 ? -13.711 -2.318 3.530 1.00 82.06 107 LEU A C 1
ATOM 830 O O . LEU A 1 107 ? -13.210 -1.406 4.186 1.00 82.06 107 LEU A O 1
ATOM 834 N N . GLY A 1 108 ? -14.354 -2.104 2.379 1.00 83.94 108 GLY A N 1
ATOM 835 C CA . GLY A 1 108 ? -14.514 -0.779 1.771 1.00 83.94 108 GLY A CA 1
ATOM 836 C C . GLY A 1 108 ? -13.326 -0.284 0.936 1.00 83.94 108 GLY A C 1
ATOM 837 O O . GLY A 1 108 ? -13.399 0.824 0.416 1.00 83.94 108 GLY A O 1
ATOM 838 N N . LEU A 1 109 ? -12.264 -1.083 0.774 1.00 89.19 109 LEU A N 1
ATOM 839 C CA . LEU A 1 109 ? -11.081 -0.731 -0.028 1.00 89.19 109 LEU A CA 1
ATOM 840 C C . LEU A 1 109 ? -10.847 -1.667 -1.226 1.00 89.19 109 LEU A C 1
ATOM 842 O O . LEU A 1 109 ? -9.843 -1.518 -1.916 1.00 89.19 109 LEU A O 1
ATOM 846 N N . ASN A 1 110 ? -11.759 -2.608 -1.502 1.00 89.50 110 ASN A N 1
ATOM 847 C CA . ASN A 1 110 ? -11.602 -3.607 -2.570 1.00 89.50 110 ASN A CA 1
ATOM 848 C C . ASN A 1 110 ? -11.244 -2.982 -3.922 1.00 89.50 110 ASN A C 1
ATOM 850 O O . ASN A 1 110 ? -10.264 -3.395 -4.530 1.00 89.50 110 ASN A O 1
ATOM 854 N N . ASP A 1 111 ? -11.978 -1.957 -4.356 1.00 90.94 111 ASP A N 1
ATOM 855 C CA . ASP A 1 111 ? -11.757 -1.326 -5.663 1.00 90.94 111 ASP A CA 1
ATOM 856 C C . ASP A 1 111 ? -10.359 -0.698 -5.769 1.00 90.94 111 ASP A C 1
ATOM 858 O O . ASP A 1 111 ? -9.709 -0.770 -6.809 1.00 90.94 111 ASP A O 1
ATOM 862 N N . GLN A 1 112 ? -9.853 -0.133 -4.669 1.00 92.00 112 GLN A N 1
ATOM 863 C CA . GLN A 1 112 ? -8.515 0.466 -4.612 1.00 92.00 112 GLN A CA 1
ATOM 864 C C . GLN A 1 112 ? -7.419 -0.603 -4.655 1.00 92.00 112 GLN A C 1
ATOM 866 O O . GLN A 1 112 ? -6.360 -0.382 -5.233 1.00 92.00 112 GLN A O 1
ATOM 871 N N . ILE A 1 113 ? -7.668 -1.766 -4.052 1.00 92.38 113 ILE A N 1
ATOM 872 C CA . ILE A 1 113 ? -6.737 -2.900 -4.055 1.00 92.38 113 ILE A CA 1
ATOM 873 C C . ILE A 1 113 ? -6.718 -3.574 -5.430 1.00 92.38 113 ILE A C 1
ATOM 875 O O . ILE A 1 113 ? -5.645 -3.926 -5.910 1.00 92.38 113 ILE A O 1
ATOM 879 N N . VAL A 1 114 ? -7.876 -3.696 -6.087 1.00 93.75 114 VAL A N 1
ATOM 880 C CA . VAL A 1 114 ? -7.978 -4.157 -7.480 1.00 93.75 114 VAL A CA 1
ATOM 881 C C . VAL A 1 114 ? -7.199 -3.221 -8.400 1.00 93.75 114 VAL A C 1
ATOM 883 O O . VAL A 1 114 ? -6.341 -3.685 -9.144 1.00 93.75 114 VAL A O 1
ATOM 886 N N . MET A 1 115 ? -7.410 -1.907 -8.282 1.00 95.69 115 MET A N 1
ATOM 887 C CA . MET A 1 115 ? -6.660 -0.910 -9.050 1.00 95.69 115 MET A CA 1
ATOM 888 C C . MET A 1 115 ? -5.151 -1.012 -8.800 1.00 95.69 115 MET A C 1
ATOM 890 O O . MET A 1 115 ? -4.368 -1.004 -9.744 1.00 95.69 115 MET A O 1
ATOM 894 N N . LEU A 1 116 ? -4.730 -1.153 -7.540 1.00 96.12 116 LEU A N 1
ATOM 895 C CA . LEU A 1 116 ? -3.319 -1.327 -7.200 1.00 96.12 116 LEU A CA 1
ATOM 896 C C . LEU A 1 116 ? -2.723 -2.586 -7.844 1.00 96.12 116 LEU A C 1
ATOM 898 O O . LEU A 1 116 ? -1.612 -2.534 -8.368 1.00 96.12 116 LEU A O 1
ATOM 902 N N . HIS A 1 117 ? -3.452 -3.702 -7.809 1.00 95.88 117 HIS A N 1
ATOM 903 C CA . HIS A 1 117 ? -3.040 -4.947 -8.450 1.00 95.88 117 HIS A CA 1
ATOM 904 C C . HIS A 1 117 ? -2.892 -4.771 -9.970 1.00 95.88 117 HIS A C 1
ATOM 906 O O . HIS A 1 117 ? -1.869 -5.154 -10.534 1.00 95.88 117 HIS A O 1
ATOM 912 N N . GLU A 1 118 ? -3.883 -4.173 -10.635 1.00 96.12 118 GLU A N 1
ATOM 913 C CA . GLU A 1 118 ? -3.861 -3.929 -12.083 1.00 96.12 118 GLU A CA 1
ATOM 914 C C . GLU A 1 118 ? -2.692 -3.028 -12.498 1.00 96.12 118 GLU A C 1
ATOM 916 O O . GLU A 1 118 ? -1.941 -3.369 -13.413 1.00 96.12 118 GLU A O 1
ATOM 921 N N . GLU A 1 119 ? -2.485 -1.915 -11.797 1.00 96.56 119 GLU A N 1
ATOM 922 C CA . GLU A 1 119 ? -1.389 -0.980 -12.069 1.00 96.56 119 GLU A CA 1
ATOM 923 C C . GLU A 1 119 ? -0.019 -1.639 -11.852 1.00 96.56 119 GLU A C 1
ATOM 925 O O . GLU A 1 119 ? 0.882 -1.504 -12.685 1.00 96.56 119 GLU A O 1
ATOM 930 N N . LEU A 1 120 ? 0.146 -2.416 -10.774 1.00 95.81 120 LEU A N 1
ATOM 931 C CA . LEU A 1 120 ? 1.392 -3.139 -10.511 1.00 95.81 120 LEU A CA 1
ATOM 932 C C . LEU A 1 120 ? 1.670 -4.206 -11.584 1.00 95.81 120 LEU A C 1
ATOM 934 O O . LEU A 1 120 ? 2.812 -4.349 -12.028 1.00 95.81 120 LEU A O 1
ATOM 938 N N . PHE A 1 121 ? 0.635 -4.915 -12.041 1.00 94.94 121 PHE A N 1
ATOM 939 C CA . PHE A 1 121 ? 0.738 -5.899 -13.120 1.00 94.94 121 PHE A CA 1
ATOM 940 C C . PHE A 1 121 ? 1.169 -5.247 -14.441 1.00 94.94 121 PHE A C 1
ATOM 942 O O . PHE A 1 121 ? 2.076 -5.740 -15.125 1.00 94.94 121 PHE A O 1
ATOM 949 N N . LEU A 1 122 ? 0.555 -4.112 -14.788 1.00 93.62 122 LEU A N 1
ATOM 950 C CA . LEU A 1 122 ? 0.894 -3.344 -15.985 1.00 93.62 122 LEU A CA 1
ATOM 951 C C . LEU A 1 122 ? 2.331 -2.820 -15.933 1.00 93.62 122 LEU A C 1
ATOM 953 O O . LEU A 1 122 ? 3.051 -2.913 -16.934 1.00 93.62 122 LEU A O 1
ATOM 957 N N . LEU A 1 123 ? 2.774 -2.321 -14.777 1.00 93.62 123 LEU A N 1
ATOM 958 C CA . LEU A 1 123 ? 4.147 -1.869 -14.582 1.00 93.62 123 LEU A CA 1
ATOM 959 C C . LEU A 1 123 ? 5.146 -3.024 -14.755 1.00 93.62 123 LEU A C 1
ATOM 961 O O . LEU A 1 123 ? 6.080 -2.907 -15.551 1.00 93.62 123 LEU A O 1
ATOM 965 N N . GLY A 1 124 ? 4.933 -4.150 -14.065 1.00 90.06 124 GLY A N 1
ATOM 966 C CA . GLY A 1 124 ? 5.802 -5.330 -14.150 1.00 90.06 124 GLY A CA 1
ATOM 967 C C . GLY A 1 124 ? 5.938 -5.861 -15.580 1.00 90.06 124 GLY A C 1
ATOM 968 O O . GLY A 1 124 ? 7.048 -6.126 -16.057 1.00 90.06 124 GLY A O 1
ATOM 969 N N . SER A 1 125 ? 4.820 -5.912 -16.308 1.00 88.50 125 SER A N 1
ATOM 970 C CA . SER A 1 125 ? 4.785 -6.310 -17.720 1.00 88.50 125 SER A CA 1
ATOM 971 C C . SER A 1 125 ? 5.549 -5.325 -18.612 1.00 88.50 125 SER A C 1
ATOM 973 O O . SER A 1 125 ? 6.333 -5.727 -19.474 1.00 88.50 125 SER A O 1
ATOM 975 N N . SER A 1 126 ? 5.367 -4.022 -18.381 1.00 87.50 126 SER A N 1
ATOM 976 C CA . SER A 1 126 ? 6.015 -2.972 -19.172 1.00 87.50 126 SER A CA 1
ATOM 977 C C . SER A 1 126 ? 7.531 -2.963 -18.978 1.00 87.50 126 SER A C 1
ATOM 979 O O . SER A 1 126 ? 8.270 -2.879 -19.956 1.00 87.50 126 SER A O 1
ATOM 981 N N . VAL A 1 127 ? 8.017 -3.122 -17.747 1.00 86.44 127 VAL A N 1
ATOM 982 C CA . VAL A 1 127 ? 9.459 -3.134 -17.443 1.00 86.44 127 VAL A CA 1
ATOM 983 C C . VAL A 1 127 ? 10.137 -4.393 -17.973 1.00 86.44 127 VAL A C 1
ATOM 985 O O . VAL A 1 127 ? 11.241 -4.307 -18.507 1.00 86.44 127 VAL A O 1
ATOM 988 N N . THR A 1 128 ? 9.457 -5.543 -17.924 1.00 82.06 128 THR A N 1
ATOM 989 C CA . THR A 1 128 ? 9.946 -6.784 -18.548 1.00 82.06 128 THR A CA 1
ATOM 990 C C . THR A 1 128 ? 10.210 -6.599 -20.046 1.00 82.06 128 THR A C 1
ATOM 992 O O . THR A 1 128 ? 11.176 -7.145 -20.574 1.00 82.06 128 THR A O 1
ATOM 995 N N . SER A 1 129 ? 9.416 -5.767 -20.731 1.00 73.00 129 SER A N 1
ATOM 996 C CA . SER A 1 129 ? 9.599 -5.493 -22.163 1.00 73.00 129 SER A CA 1
ATOM 997 C C . SER A 1 129 ? 10.827 -4.631 -22.498 1.00 73.00 129 SER A C 1
ATOM 999 O O . SER A 1 129 ? 11.279 -4.644 -23.639 1.00 73.00 129 SER A O 1
ATOM 1001 N N . ILE A 1 130 ? 11.400 -3.929 -21.512 1.00 71.62 130 ILE A N 1
ATOM 1002 C CA . ILE A 1 130 ? 12.572 -3.045 -21.663 1.00 71.62 130 ILE A CA 1
ATOM 1003 C C . ILE A 1 130 ? 13.704 -3.413 -20.687 1.00 71.62 130 ILE A C 1
ATOM 1005 O O . ILE A 1 130 ? 14.481 -2.556 -20.263 1.00 71.62 130 ILE A O 1
ATOM 1009 N N . ALA A 1 131 ? 13.807 -4.701 -20.333 1.00 61.94 131 ALA A N 1
ATOM 1010 C CA . ALA A 1 131 ? 14.608 -5.254 -19.231 1.00 61.94 131 ALA A CA 1
ATOM 1011 C C . ALA A 1 131 ? 16.129 -4.960 -19.245 1.00 61.94 131 ALA A C 1
ATOM 1013 O O . ALA A 1 131 ? 16.846 -5.387 -18.343 1.00 61.94 131 ALA A O 1
ATOM 1014 N N . MET A 1 132 ? 16.646 -4.220 -20.227 1.00 66.50 132 MET A N 1
ATOM 1015 C CA . MET A 1 132 ? 18.026 -3.724 -20.235 1.00 66.50 132 MET A CA 1
ATOM 1016 C C . MET A 1 132 ? 18.251 -2.544 -19.268 1.00 66.50 132 MET A C 1
ATOM 1018 O O . MET A 1 132 ? 19.395 -2.246 -18.932 1.00 66.50 132 MET A O 1
ATOM 1022 N N . GLN A 1 133 ? 17.187 -1.890 -18.786 1.00 75.88 133 GLN A N 1
ATOM 1023 C CA . GLN A 1 133 ? 17.279 -0.733 -17.886 1.00 75.88 133 GLN A CA 1
ATOM 1024 C C . GLN A 1 133 ? 17.216 -1.141 -16.407 1.00 75.88 133 GLN A C 1
ATOM 1026 O O . GLN A 1 133 ? 16.149 -1.215 -15.792 1.00 75.88 133 GLN A O 1
ATOM 1031 N N . GLN A 1 134 ? 18.387 -1.374 -15.812 1.00 80.25 134 GLN A N 1
ATOM 1032 C CA . GLN A 1 134 ? 18.530 -1.845 -14.429 1.00 80.25 134 GLN A CA 1
ATOM 1033 C C . GLN A 1 134 ? 17.879 -0.910 -13.392 1.00 80.25 134 GLN A C 1
ATOM 1035 O O . GLN A 1 134 ? 17.320 -1.382 -12.404 1.00 80.25 134 GLN A O 1
ATOM 1040 N N . GLU A 1 135 ? 17.897 0.405 -13.628 1.00 84.38 135 GLU A N 1
ATOM 1041 C CA . GLU A 1 135 ? 17.285 1.399 -12.737 1.00 84.38 135 GLU A CA 1
ATOM 1042 C C . GLU A 1 135 ? 15.763 1.225 -12.625 1.00 84.38 135 GLU A C 1
ATOM 1044 O O . GLU A 1 135 ? 15.204 1.304 -11.531 1.00 84.38 135 GLU A O 1
ATOM 1049 N N . LEU A 1 136 ? 15.085 0.935 -13.738 1.00 86.00 136 LEU A N 1
ATOM 1050 C CA . LEU A 1 136 ? 13.639 0.718 -13.748 1.00 86.00 136 LEU A CA 1
ATOM 1051 C C . LEU A 1 136 ? 13.257 -0.586 -13.056 1.00 86.00 136 LEU A C 1
ATOM 1053 O O . LEU A 1 136 ? 12.255 -0.630 -12.340 1.00 86.00 136 LEU A O 1
ATOM 1057 N N . ILE A 1 137 ? 14.080 -1.627 -13.208 1.00 86.12 137 ILE A N 1
ATOM 1058 C CA . ILE A 1 137 ? 13.889 -2.885 -12.482 1.00 86.12 137 ILE A CA 1
ATOM 1059 C C . ILE A 1 137 ? 14.024 -2.646 -10.975 1.00 86.12 137 ILE A C 1
ATOM 1061 O O . ILE A 1 137 ? 13.195 -3.130 -10.210 1.00 86.12 137 ILE A O 1
ATOM 1065 N N . ILE A 1 138 ? 15.019 -1.863 -10.545 1.00 85.50 138 ILE A N 1
ATOM 1066 C CA . ILE A 1 138 ? 15.203 -1.505 -9.131 1.00 85.50 138 ILE A CA 1
ATOM 1067 C C . ILE A 1 138 ? 13.993 -0.723 -8.608 1.00 85.50 138 ILE A C 1
ATOM 1069 O O . ILE A 1 138 ? 13.405 -1.139 -7.617 1.00 85.50 138 ILE A O 1
ATOM 1073 N N . LYS A 1 139 ? 13.554 0.337 -9.300 1.00 88.81 139 LYS A N 1
ATOM 1074 C CA . LYS A 1 139 ? 12.381 1.131 -8.883 1.00 88.81 139 LYS A CA 1
ATOM 1075 C C . LYS A 1 139 ? 11.110 0.285 -8.780 1.00 88.81 139 LYS A C 1
ATOM 1077 O O . LYS A 1 139 ? 10.348 0.427 -7.828 1.00 88.81 139 LYS A O 1
ATOM 1082 N N . THR A 1 140 ? 10.903 -0.619 -9.736 1.00 90.62 140 THR A N 1
ATOM 1083 C CA . THR A 1 140 ? 9.735 -1.518 -9.775 1.00 90.62 140 THR A CA 1
ATOM 1084 C C . THR A 1 140 ? 9.782 -2.572 -8.669 1.00 90.62 140 THR A C 1
ATOM 1086 O O . THR A 1 140 ? 8.773 -2.892 -8.046 1.00 90.62 140 THR A O 1
ATOM 1089 N N . ARG A 1 141 ? 10.971 -3.094 -8.376 1.00 88.69 141 ARG A N 1
ATOM 1090 C CA . ARG A 1 141 ? 11.191 -3.989 -7.241 1.00 88.69 141 ARG A CA 1
ATOM 1091 C C . ARG A 1 141 ? 10.927 -3.273 -5.915 1.00 88.69 141 ARG A C 1
ATOM 1093 O O . ARG A 1 141 ? 10.268 -3.827 -5.043 1.00 88.69 141 ARG A O 1
ATOM 1100 N N . ASP A 1 142 ? 11.436 -2.056 -5.763 1.00 89.00 142 ASP A N 1
ATOM 1101 C CA . ASP A 1 142 ? 11.325 -1.298 -4.517 1.00 89.00 142 ASP A CA 1
ATOM 1102 C C . ASP A 1 142 ? 9.863 -0.917 -4.224 1.00 89.00 142 ASP A C 1
ATOM 1104 O O . ASP A 1 142 ? 9.423 -1.042 -3.081 1.00 89.00 142 ASP A O 1
ATOM 1108 N N . ILE A 1 143 ? 9.067 -0.565 -5.246 1.00 91.69 143 ILE A N 1
ATOM 1109 C CA . ILE A 1 143 ? 7.625 -0.334 -5.059 1.00 91.69 143 ILE A CA 1
ATOM 1110 C C . ILE A 1 143 ? 6.874 -1.623 -4.701 1.00 91.69 143 ILE A C 1
ATOM 1112 O O . ILE A 1 143 ? 5.989 -1.583 -3.852 1.00 91.69 143 ILE A O 1
ATOM 1116 N N . ALA A 1 144 ? 7.248 -2.777 -5.264 1.00 91.44 144 ALA A N 1
ATOM 1117 C CA . ALA A 1 144 ? 6.648 -4.057 -4.888 1.00 91.44 144 ALA A CA 1
ATOM 1118 C C . ALA A 1 144 ? 6.937 -4.417 -3.420 1.00 91.44 144 ALA A C 1
ATOM 1120 O O . ALA A 1 144 ? 6.022 -4.821 -2.706 1.00 91.44 144 ALA A O 1
ATOM 1121 N N . PHE A 1 145 ? 8.158 -4.181 -2.925 1.00 88.88 145 PHE A N 1
ATOM 1122 C CA . PHE A 1 145 ? 8.450 -4.303 -1.490 1.00 88.88 145 PHE A CA 1
ATOM 1123 C C . PHE A 1 145 ? 7.618 -3.332 -0.643 1.00 88.88 145 PHE A C 1
ATOM 1125 O O . PHE A 1 145 ? 7.135 -3.705 0.425 1.00 88.88 145 PHE A O 1
ATOM 1132 N N . GLU A 1 146 ? 7.412 -2.096 -1.111 1.00 90.12 146 GLU A N 1
ATOM 1133 C CA . GLU A 1 146 ? 6.548 -1.125 -0.428 1.00 90.12 146 GLU A CA 1
ATOM 1134 C C . GLU A 1 146 ? 5.108 -1.628 -0.291 1.00 90.12 146 GLU A C 1
ATOM 1136 O O . GLU A 1 146 ? 4.517 -1.523 0.788 1.00 90.12 146 GLU A O 1
ATOM 1141 N N . VAL A 1 147 ? 4.565 -2.216 -1.358 1.00 91.19 147 VAL A N 1
ATOM 1142 C CA . VAL A 1 147 ? 3.242 -2.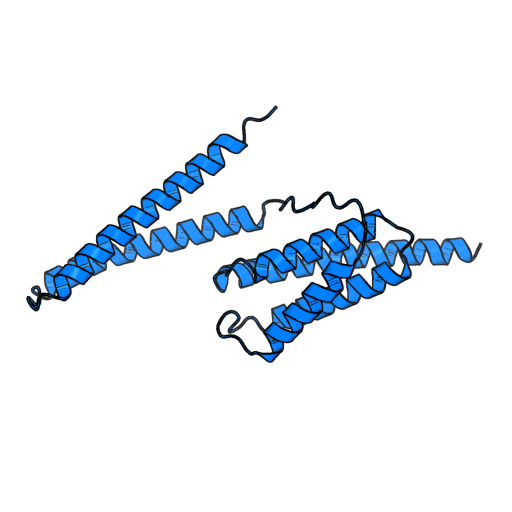846 -1.354 1.00 91.19 147 VAL A CA 1
ATOM 1143 C C . VAL A 1 147 ? 3.212 -4.023 -0.377 1.00 91.19 147 VAL A C 1
ATOM 1145 O O . VAL A 1 147 ? 2.354 -4.044 0.507 1.00 91.19 147 VAL A O 1
ATOM 1148 N N . GLU A 1 148 ? 4.167 -4.955 -0.472 1.00 90.25 148 GLU A N 1
ATOM 1149 C CA . GLU A 1 148 ? 4.281 -6.115 0.426 1.00 90.25 148 GLU A CA 1
ATOM 1150 C C . GLU A 1 148 ? 4.243 -5.680 1.897 1.00 90.25 148 GLU A C 1
ATOM 1152 O O . GLU A 1 148 ? 3.446 -6.178 2.692 1.00 90.25 148 GLU A O 1
ATOM 1157 N N . PHE A 1 149 ? 5.066 -4.697 2.260 1.00 86.19 149 PHE A N 1
ATOM 1158 C CA . PHE A 1 149 ? 5.132 -4.180 3.620 1.00 86.19 149 PHE A CA 1
ATOM 1159 C C . PHE A 1 149 ? 3.815 -3.565 4.079 1.00 86.19 149 PHE A C 1
ATOM 1161 O O . PHE A 1 149 ? 3.380 -3.832 5.200 1.00 86.19 149 PHE A O 1
ATOM 1168 N N . VAL A 1 150 ? 3.173 -2.744 3.241 1.00 87.44 150 VAL A N 1
ATOM 1169 C CA . VAL A 1 150 ? 1.914 -2.086 3.603 1.00 87.44 150 VAL A CA 1
ATOM 1170 C C . VAL A 1 150 ? 0.851 -3.124 3.953 1.00 87.44 150 VAL A C 1
ATOM 1172 O O . VAL A 1 150 ? 0.185 -2.958 4.970 1.00 87.44 150 VAL A O 1
ATOM 1175 N N . PHE A 1 151 ? 0.732 -4.215 3.195 1.00 85.00 151 PHE A N 1
ATOM 1176 C CA . PHE A 1 151 ? -0.267 -5.253 3.471 1.00 85.00 151 PHE A CA 1
ATOM 1177 C C . PHE A 1 151 ? 0.131 -6.219 4.592 1.00 85.00 151 PHE A C 1
ATOM 1179 O O . PHE A 1 151 ? -0.727 -6.619 5.384 1.00 85.00 151 PHE A O 1
ATOM 1186 N N . ASN A 1 152 ? 1.417 -6.550 4.721 1.00 82.69 152 ASN A N 1
ATOM 1187 C CA . ASN A 1 152 ? 1.896 -7.504 5.726 1.00 82.69 152 ASN A CA 1
ATOM 1188 C C . ASN A 1 152 ? 2.108 -6.890 7.120 1.00 82.69 152 ASN A C 1
ATOM 1190 O O . ASN A 1 152 ? 2.245 -7.623 8.099 1.00 82.69 152 ASN A O 1
ATOM 1194 N N . SER A 1 153 ? 2.050 -5.563 7.259 1.00 74.19 153 SER A N 1
ATOM 1195 C CA . SER A 1 153 ? 2.210 -4.865 8.548 1.00 74.19 153 SER A CA 1
ATOM 1196 C C . SER A 1 153 ? 0.960 -4.861 9.444 1.00 74.19 153 SER A C 1
ATOM 1198 O O . SER A 1 153 ? 0.901 -4.092 10.401 1.00 74.19 153 SER A O 1
ATOM 1200 N N . PHE A 1 154 ? -0.053 -5.689 9.155 1.00 68.31 154 PHE A N 1
ATOM 1201 C CA . PHE A 1 154 ? -1.358 -5.681 9.843 1.00 68.31 154 PHE A CA 1
ATOM 1202 C C . PHE A 1 154 ? -1.947 -4.265 10.009 1.00 68.31 154 PHE A C 1
ATOM 1204 O O . PHE A 1 154 ? -2.322 -3.869 11.119 1.00 68.31 154 PHE A O 1
ATOM 1211 N N . PRO A 1 155 ? -2.015 -3.464 8.932 1.00 71.56 155 PRO A N 1
ATOM 1212 C CA . PRO A 1 155 ? -2.413 -2.075 9.056 1.00 71.56 155 PRO A CA 1
ATOM 1213 C C . PRO A 1 155 ? -3.890 -1.944 9.451 1.00 71.56 155 PRO A C 1
ATOM 1215 O O . PRO A 1 155 ? -4.735 -2.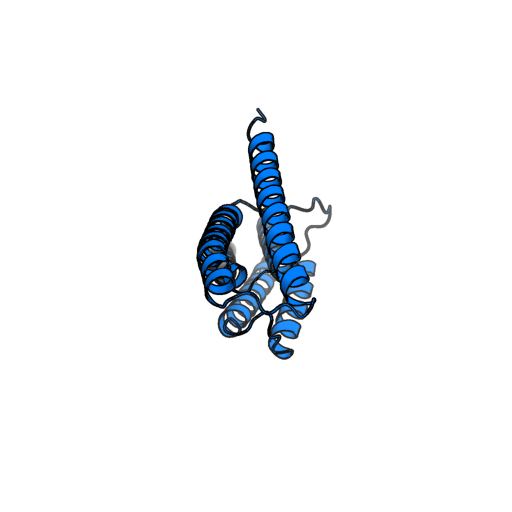724 9.000 1.00 71.56 155 PRO A O 1
ATOM 1218 N N . PRO A 1 156 ? -4.254 -0.914 10.228 1.00 78.31 156 PRO A N 1
ATOM 1219 C CA . PRO A 1 156 ? -5.652 -0.537 10.353 1.00 78.31 156 PRO A CA 1
ATOM 1220 C C . PRO A 1 156 ? -6.187 -0.007 9.008 1.00 78.31 156 PRO A C 1
ATOM 1222 O O . PRO A 1 156 ? -5.460 0.636 8.252 1.00 78.31 156 PRO A O 1
ATOM 1225 N N . ILE A 1 157 ? -7.480 -0.213 8.726 1.00 82.12 157 ILE A N 1
ATOM 1226 C CA . ILE A 1 157 ? -8.124 0.134 7.436 1.00 82.12 157 ILE A CA 1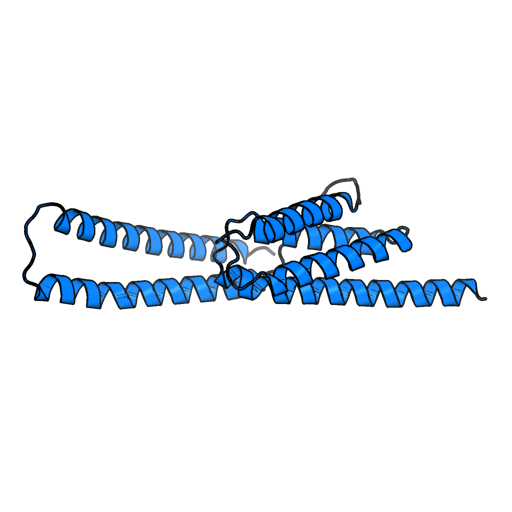
ATOM 1227 C C . ILE A 1 157 ? -7.853 1.584 7.006 1.00 82.12 157 ILE A C 1
ATOM 1229 O O . ILE A 1 157 ? -7.593 1.858 5.839 1.00 82.12 157 ILE A O 1
ATOM 1233 N N . TRP A 1 158 ? -7.861 2.536 7.939 1.00 80.75 158 TRP A N 1
ATOM 1234 C CA . TRP A 1 158 ? -7.619 3.943 7.609 1.00 80.75 158 TRP A CA 1
ATOM 1235 C C . TRP A 1 158 ? -6.177 4.217 7.148 1.00 80.75 158 TRP A C 1
ATOM 1237 O O . TRP A 1 158 ? -5.962 5.157 6.388 1.00 80.75 158 TRP A O 1
ATOM 1247 N N . TYR A 1 159 ? -5.196 3.412 7.572 1.00 82.81 159 TYR A N 1
ATOM 1248 C CA . TYR A 1 159 ? -3.825 3.509 7.069 1.00 82.81 159 TYR A CA 1
ATOM 1249 C C . TYR A 1 159 ? -3.764 3.047 5.614 1.00 82.81 159 TYR A C 1
ATOM 1251 O O . TYR A 1 159 ? -3.174 3.729 4.780 1.00 82.81 159 TYR A O 1
ATOM 1259 N N . LEU A 1 160 ? -4.447 1.945 5.286 1.00 85.62 160 LEU A N 1
ATOM 1260 C CA . LEU A 1 160 ? -4.585 1.483 3.904 1.00 85.62 160 LEU A CA 1
ATOM 1261 C C . LEU A 1 160 ? -5.265 2.543 3.031 1.00 85.62 160 LEU A C 1
ATOM 1263 O O . LEU A 1 160 ? -4.737 2.883 1.978 1.00 85.62 160 LEU A O 1
ATOM 1267 N N . ALA A 1 161 ? -6.357 3.147 3.505 1.00 86.81 161 ALA A N 1
ATOM 1268 C CA . ALA A 1 161 ? -7.058 4.207 2.778 1.00 86.81 161 ALA A CA 1
ATOM 1269 C C . ALA A 1 161 ? -6.160 5.417 2.440 1.00 86.81 161 ALA A C 1
ATOM 1271 O O . ALA A 1 161 ? -6.387 6.090 1.438 1.00 86.81 161 ALA A O 1
ATOM 1272 N N . LEU A 1 162 ? -5.136 5.696 3.256 1.00 85.56 162 LEU A N 1
ATOM 1273 C CA . LEU A 1 162 ? -4.146 6.743 2.981 1.00 85.56 162 LEU A CA 1
ATOM 1274 C C . LEU A 1 162 ? -3.028 6.271 2.044 1.00 85.56 162 LEU A C 1
ATOM 1276 O O . LEU A 1 162 ? -2.531 7.055 1.240 1.00 85.56 162 LEU A O 1
ATOM 1280 N N . ARG A 1 163 ? -2.595 5.013 2.164 1.00 87.50 163 ARG A N 1
ATOM 1281 C CA . ARG A 1 163 ? -1.407 4.496 1.466 1.00 87.50 163 ARG A CA 1
ATOM 1282 C C . ARG A 1 163 ? -1.702 3.971 0.071 1.00 87.50 163 ARG A C 1
ATOM 1284 O O . ARG A 1 163 ? -0.855 4.138 -0.798 1.00 87.50 163 ARG A O 1
ATOM 1291 N N . LEU A 1 164 ? -2.871 3.373 -0.160 1.00 91.25 164 LEU A N 1
ATOM 1292 C CA . LEU A 1 164 ? -3.226 2.814 -1.467 1.00 91.25 164 LEU A CA 1
ATOM 1293 C C . LEU A 1 164 ? -3.177 3.867 -2.587 1.00 91.25 164 LEU A C 1
ATOM 1295 O O . LEU A 1 164 ? -2.506 3.600 -3.582 1.00 91.25 164 LEU A O 1
ATOM 1299 N N . PRO A 1 165 ? -3.755 5.079 -2.432 1.00 90.50 165 PRO A N 1
ATOM 1300 C CA . PRO A 1 165 ? -3.656 6.105 -3.471 1.00 90.50 165 PRO A CA 1
ATOM 1301 C C . PRO A 1 165 ? -2.208 6.521 -3.762 1.00 90.50 165 PRO A C 1
ATOM 1303 O O . PRO A 1 165 ? -1.834 6.671 -4.919 1.00 90.50 165 PRO A O 1
ATOM 1306 N N . LEU A 1 166 ? -1.375 6.642 -2.720 1.00 90.31 166 LEU A N 1
ATOM 1307 C CA . LEU A 1 166 ? 0.039 7.011 -2.861 1.00 90.31 166 LEU A CA 1
ATOM 1308 C C . LEU A 1 166 ? 0.846 5.935 -3.599 1.00 90.31 166 LEU A C 1
ATOM 1310 O O . LEU A 1 166 ? 1.731 6.256 -4.389 1.00 90.31 166 LEU A O 1
ATOM 1314 N N . LEU A 1 167 ? 0.562 4.655 -3.340 1.00 93.38 167 LEU A N 1
ATOM 1315 C CA . LEU A 1 167 ? 1.206 3.542 -4.038 1.00 93.38 167 LEU A CA 1
ATOM 1316 C C . LEU A 1 167 ? 0.812 3.517 -5.518 1.00 93.38 167 LEU A C 1
ATOM 1318 O O . LEU A 1 167 ? 1.689 3.391 -6.369 1.00 93.38 167 LEU A O 1
ATOM 1322 N N . VAL A 1 168 ? -0.476 3.703 -5.822 1.00 94.62 168 VAL A N 1
ATOM 1323 C CA . VAL A 1 168 ? -0.971 3.796 -7.204 1.00 94.62 168 VAL A CA 1
ATOM 1324 C C . VAL A 1 168 ? -0.302 4.958 -7.941 1.00 94.62 168 VAL A C 1
ATOM 1326 O O . VAL A 1 168 ? 0.244 4.759 -9.023 1.00 94.62 168 VAL A O 1
ATOM 1329 N N . GLU A 1 169 ? -0.249 6.145 -7.336 1.00 93.12 169 GLU A N 1
ATOM 1330 C CA . GLU A 1 169 ? 0.391 7.322 -7.934 1.00 93.12 169 GLU A CA 1
ATOM 1331 C C . GLU A 1 169 ? 1.884 7.082 -8.228 1.00 93.12 169 GLU A C 1
ATOM 1333 O O . GLU A 1 169 ? 2.382 7.421 -9.304 1.00 93.12 169 GLU A O 1
ATOM 1338 N N . LYS A 1 170 ? 2.617 6.446 -7.304 1.00 92.69 170 LYS A N 1
ATOM 1339 C CA . LYS A 1 170 ? 4.022 6.063 -7.525 1.00 92.69 170 LYS A CA 1
ATOM 1340 C C . LYS A 1 170 ? 4.173 5.088 -8.696 1.00 92.69 170 LYS A C 1
ATOM 1342 O O . LYS A 1 170 ? 5.062 5.276 -9.527 1.00 92.69 170 LYS A O 1
ATOM 1347 N N . ILE A 1 171 ? 3.318 4.068 -8.778 1.00 94.75 171 ILE A N 1
ATOM 1348 C CA . ILE A 1 171 ? 3.334 3.085 -9.872 1.00 94.75 171 ILE A CA 1
ATOM 1349 C C . ILE A 1 171 ? 3.050 3.767 -11.212 1.00 94.75 171 ILE A C 1
ATOM 1351 O O . ILE A 1 171 ? 3.757 3.516 -12.191 1.00 94.75 171 ILE A O 1
ATOM 1355 N N . GLN A 1 172 ? 2.076 4.675 -11.256 1.00 93.81 172 GLN A N 1
ATOM 1356 C CA . GLN A 1 172 ? 1.735 5.435 -12.457 1.00 93.81 172 GLN A CA 1
ATOM 1357 C C . GLN A 1 172 ? 2.893 6.331 -12.910 1.00 93.81 172 GLN A C 1
ATOM 1359 O O . GLN A 1 172 ? 3.222 6.338 -14.097 1.00 93.81 172 GLN A O 1
ATOM 1364 N N . HIS A 1 173 ? 3.579 7.014 -11.987 1.00 92.25 173 HIS A N 1
ATOM 1365 C CA . HIS A 1 173 ? 4.780 7.791 -12.309 1.00 92.25 173 HIS A CA 1
ATOM 1366 C C . HIS A 1 173 ? 5.889 6.932 -12.931 1.00 92.25 173 HIS A C 1
ATOM 1368 O O . HIS A 1 173 ? 6.457 7.314 -13.956 1.00 92.25 173 HIS A O 1
ATOM 1374 N N . ILE A 1 174 ? 6.179 5.755 -12.365 1.00 91.06 174 ILE A N 1
ATOM 1375 C CA . ILE A 1 174 ? 7.179 4.838 -12.939 1.00 91.06 174 ILE A CA 1
ATOM 1376 C C . ILE A 1 174 ? 6.712 4.344 -14.315 1.00 91.06 174 ILE A C 1
ATOM 1378 O O . ILE A 1 174 ? 7.496 4.312 -15.260 1.00 91.06 174 ILE A O 1
ATOM 1382 N N . THR A 1 175 ? 5.429 4.013 -14.457 1.00 91.88 175 THR A N 1
ATOM 1383 C CA . THR A 1 175 ? 4.843 3.542 -15.720 1.00 91.88 175 THR A CA 1
ATOM 1384 C C . THR A 1 175 ? 4.937 4.594 -16.826 1.00 91.88 175 THR A C 1
ATOM 1386 O O . THR A 1 175 ? 5.219 4.252 -17.975 1.00 91.88 175 THR A O 1
ATOM 1389 N N . MET A 1 176 ? 4.734 5.876 -16.509 1.00 90.88 176 MET A N 1
ATOM 1390 C CA . MET A 1 176 ? 4.937 6.967 -17.468 1.00 90.88 176 MET A CA 1
ATOM 1391 C C . MET A 1 176 ? 6.400 7.059 -17.906 1.00 90.88 176 MET A C 1
ATOM 1393 O O . MET A 1 176 ? 6.659 7.060 -19.106 1.00 90.88 176 MET A O 1
ATOM 1397 N N . ALA A 1 177 ? 7.349 7.007 -16.966 1.00 88.50 177 ALA A N 1
ATOM 1398 C CA . ALA A 1 177 ? 8.777 7.011 -17.292 1.00 88.50 177 ALA A CA 1
ATOM 1399 C C . ALA A 1 177 ? 9.182 5.814 -18.178 1.00 88.50 177 ALA A C 1
ATOM 1401 O O . ALA A 1 177 ? 9.971 5.953 -19.109 1.00 88.50 177 ALA A O 1
ATOM 1402 N N . VAL A 1 178 ? 8.602 4.634 -17.931 1.00 88.25 178 VAL A N 1
ATOM 1403 C CA . VAL A 1 178 ? 8.787 3.436 -18.767 1.00 88.25 178 VAL A CA 1
ATOM 1404 C C . VAL A 1 178 ? 8.277 3.663 -20.194 1.00 88.25 178 VAL A C 1
ATOM 1406 O O . VAL A 1 178 ? 8.958 3.304 -21.154 1.00 88.25 178 VAL A O 1
ATOM 1409 N N . LYS A 1 179 ? 7.089 4.263 -20.350 1.00 88.06 179 LYS A N 1
ATOM 1410 C CA . LYS A 1 179 ? 6.503 4.565 -21.666 1.00 88.06 179 LYS A CA 1
ATOM 1411 C C . LYS A 1 179 ? 7.338 5.578 -22.446 1.00 88.06 179 LYS A C 1
ATOM 1413 O O . LYS A 1 179 ? 7.560 5.375 -23.635 1.00 88.06 179 LYS A O 1
ATOM 1418 N N . GLU A 1 180 ? 7.810 6.632 -21.786 1.00 86.50 180 GLU A N 1
ATOM 1419 C CA . GLU A 1 180 ? 8.687 7.641 -22.390 1.00 86.50 180 GLU A CA 1
ATOM 1420 C C . GLU A 1 180 ? 9.984 7.007 -22.906 1.00 86.50 180 GLU A C 1
ATOM 1422 O O . GLU A 1 180 ? 10.299 7.140 -24.087 1.00 86.50 180 GLU A O 1
ATOM 1427 N N . MET A 1 181 ? 10.662 6.203 -22.078 1.00 83.50 181 MET A N 1
ATOM 1428 C CA . MET A 1 181 ? 11.882 5.505 -22.503 1.00 83.50 181 MET A CA 1
ATOM 1429 C C . MET A 1 181 ? 11.640 4.531 -23.656 1.00 83.50 181 MET A C 1
ATOM 1431 O O . MET A 1 181 ? 12.477 4.410 -24.549 1.00 83.50 181 MET A O 1
ATOM 1435 N N . LYS A 1 182 ? 10.509 3.818 -23.653 1.00 81.94 182 LYS A N 1
ATOM 1436 C CA . LYS A 1 182 ? 10.165 2.908 -24.749 1.00 81.94 182 LYS A CA 1
ATOM 1437 C C . LYS A 1 182 ? 10.014 3.662 -26.073 1.00 81.94 182 LYS A C 1
ATOM 1439 O O . LYS A 1 182 ? 10.566 3.224 -27.077 1.00 81.94 182 LYS A O 1
ATOM 1444 N N . ASN A 1 183 ? 9.332 4.807 -26.058 1.00 82.50 183 ASN A N 1
ATOM 1445 C CA . ASN A 1 183 ? 9.183 5.646 -27.245 1.00 82.50 183 ASN A CA 1
ATOM 1446 C C . ASN A 1 183 ? 10.543 6.141 -27.765 1.00 82.50 183 ASN A C 1
ATOM 1448 O O . ASN A 1 183 ? 10.768 6.128 -28.973 1.00 82.50 183 ASN A O 1
ATOM 1452 N N . ASP A 1 184 ? 11.461 6.528 -26.876 1.00 79.12 184 ASP A N 1
ATOM 1453 C CA . ASP A 1 184 ? 12.806 6.968 -27.268 1.00 79.12 184 ASP A CA 1
ATOM 1454 C C . ASP A 1 184 ? 13.621 5.845 -27.932 1.00 79.12 184 ASP A C 1
ATOM 1456 O O . ASP A 1 184 ? 14.313 6.080 -28.927 1.00 79.12 184 ASP A O 1
ATOM 1460 N N . ILE A 1 185 ? 13.515 4.611 -27.423 1.00 75.19 185 ILE A N 1
ATOM 1461 C CA . ILE A 1 185 ? 14.168 3.428 -28.006 1.00 75.19 185 ILE A CA 1
ATOM 1462 C C . ILE A 1 185 ? 13.592 3.120 -29.393 1.00 75.19 185 ILE A C 1
ATOM 1464 O O . ILE A 1 185 ? 14.355 2.913 -30.340 1.00 75.19 185 ILE A O 1
ATOM 1468 N N . ASP A 1 186 ? 12.265 3.129 -29.530 1.00 73.19 186 ASP A N 1
ATOM 1469 C CA . ASP A 1 186 ? 11.585 2.844 -30.796 1.00 73.19 186 ASP A CA 1
ATOM 1470 C C . ASP A 1 186 ? 11.941 3.894 -31.869 1.00 73.19 186 ASP A C 1
ATOM 1472 O O . ASP A 1 186 ? 12.205 3.548 -33.021 1.00 73.19 186 ASP A O 1
ATOM 1476 N N . VAL A 1 187 ? 12.039 5.175 -31.492 1.00 71.00 187 VAL A N 1
ATOM 1477 C CA . VAL A 1 187 ? 12.473 6.265 -32.387 1.00 71.00 187 VAL A CA 1
ATOM 1478 C C . VAL A 1 187 ? 13.951 6.137 -32.775 1.00 71.00 187 VAL A C 1
ATOM 1480 O O . VAL A 1 187 ? 14.308 6.427 -33.920 1.00 71.00 187 VAL A O 1
ATOM 1483 N N . ALA A 1 188 ? 14.819 5.699 -31.859 1.00 66.12 188 ALA A N 1
ATOM 1484 C CA . ALA A 1 188 ? 16.242 5.502 -32.134 1.00 66.12 188 ALA A CA 1
ATOM 1485 C C . ALA A 1 188 ? 16.517 4.303 -33.059 1.00 66.12 188 ALA A C 1
ATOM 1487 O O . ALA A 1 188 ? 17.449 4.368 -33.854 1.00 66.12 188 ALA A O 1
ATOM 1488 N N . GLY A 1 189 ? 15.705 3.242 -32.995 1.00 59.25 189 GLY A N 1
ATOM 1489 C CA . GLY A 1 189 ? 15.813 2.068 -33.875 1.00 59.25 189 GLY A CA 1
ATOM 1490 C C . GLY A 1 189 ? 15.280 2.273 -35.301 1.00 59.25 189 GLY A C 1
ATOM 1491 O O . GLY A 1 189 ? 15.493 1.422 -36.162 1.00 59.25 189 GLY A O 1
ATOM 1492 N N . LEU A 1 190 ? 14.590 3.389 -35.556 1.00 53.12 190 LEU A N 1
ATOM 1493 C CA . LEU A 1 190 ? 14.070 3.798 -36.869 1.00 53.12 190 LEU A CA 1
ATOM 1494 C C . LEU A 1 190 ? 15.035 4.708 -37.662 1.00 53.12 190 LEU A C 1
ATOM 1496 O O . LEU A 1 190 ? 14.684 5.141 -38.762 1.00 53.12 190 LEU A O 1
ATOM 1500 N N . ARG A 1 191 ? 16.224 5.012 -37.123 1.00 44.50 191 ARG A N 1
ATOM 1501 C CA . ARG A 1 191 ? 17.315 5.740 -37.800 1.00 44.50 191 ARG A CA 1
ATOM 1502 C C . ARG A 1 191 ? 18.455 4.804 -38.174 1.00 44.50 191 ARG A C 1
ATOM 1504 O O . ARG A 1 191 ? 19.080 5.083 -39.220 1.00 44.50 191 ARG A O 1
#